Protein AF-A0A954SCW9-F1 (afdb_monomer)

Sequence (364 aa):
MMTGILAGLALAAPKLVVLGYVLLVIPGLVLTCAPTVFVYLAATAGIRRLLPNSSSVTSTVAAFCIAIALGWIVVQPFRRSAIASYDANRLPDVIPQQPISLGGHVRLEMADRCDEPQCDYLCLAALDSPDVQSVTLMTAGKNGNAGQPQAEAYALMSAQDDPAAGIFPFEPGQIVREFPPLAKRFAGRNFIEAVQSVEANWALRLTQDERLRQVEPVAPDDADWIIRIENQSSGRTSRLRRLTITDAAGTVHYRQTYRTQAVPARTFYVGFDVHFGGGTISGASFHVGRQQLSEGERSVQPEKALLSAITFPVPRCDPEDLTRLREQVEQALNDPTATAVRLDLARCFLRLFYFNTKPQDHDL

Nearest PDB structures (foldseek):
  4kvh-assembly1_A-2  TM=3.560E-01  e=5.147E-01  Halomicrobium mukohataei DSM 12286
  8i2f-assembly2_C  TM=3.875E-01  e=6.227E+00  Bacillus subtilis subsp. subtilis str. 168
  4hfo-assembly3_C  TM=1.901E-01  e=3.696E+00  Rhodnius prolixus
  8eq7-assembly2_B  TM=1.435E-01  e=7.410E+00  Thermochaetoides thermophila DSM 1495

Secondary structure (DSSP, 8-state):
-HHHHHHHHHHH-HHHHHHHHHH-HHHHHHHHHHHHHHHHHHHHHHHHTTS-S--HHHHHHHHHHHHHHHHHHHHHHHHHHHHHHHHHT----B--SS-B--EEEEEEEETT--S-----HHHHHHHTSTEEEEEEEEE--S-TTTPPPEEEEEEEEETTT--S--PPPS-GGGHHHHSHHHHHHS-GGGHHHHHHHHHHHHHHHHHHTEEEEEEPPPPGGG-SEEEEEEEEEETTTEEEEEEEEEETT--EEEEEEEEEEEEEPSS--EEEEEEEETTEEEEEEEEE-EEEEEES-TT--HHHHHHHHB--PPPP--HHHHHHHHHHHHHHHH-TT--HHHHHHHHHHHHHTTT---GGGG--

pLDDT: mean 86.32, std 11.34, range [41.69, 98.38]

Structure (mmCIF, N/CA/C/O backbone):
data_AF-A0A954SCW9-F1
#
_entry.id   AF-A0A954SCW9-F1
#
loop_
_atom_site.group_PDB
_atom_site.id
_atom_site.type_symbol
_atom_site.label_atom_id
_atom_site.label_alt_id
_atom_site.label_comp_id
_atom_site.label_asym_id
_atom_site.label_entity_id
_atom_site.label_seq_id
_atom_site.pdbx_PDB_ins_code
_atom_site.Cartn_x
_atom_site.Cartn_y
_atom_site.Cartn_z
_atom_site.occupancy
_atom_site.B_iso_or_equiv
_atom_site.auth_seq_id
_atom_site.auth_comp_id
_atom_site.auth_asym_id
_atom_site.auth_atom_id
_atom_site.pdbx_PDB_model_num
ATOM 1 N N . MET A 1 1 ? 42.002 10.459 -29.707 1.00 60.47 1 MET A N 1
ATOM 2 C CA . MET A 1 1 ? 42.759 10.103 -28.485 1.00 60.47 1 MET A CA 1
ATOM 3 C C . MET A 1 1 ? 42.187 10.800 -27.252 1.00 60.47 1 MET A C 1
ATOM 5 O O . MET A 1 1 ? 41.778 10.098 -26.339 1.00 60.47 1 MET A O 1
ATOM 9 N N . MET A 1 2 ? 42.038 12.135 -27.246 1.00 73.06 2 MET A N 1
ATOM 10 C CA . MET A 1 2 ? 41.498 12.870 -26.083 1.00 73.06 2 MET A CA 1
ATOM 11 C C . MET A 1 2 ? 40.076 12.458 -25.665 1.00 73.06 2 MET A C 1
ATOM 13 O O . MET A 1 2 ? 39.833 12.261 -24.482 1.00 73.06 2 MET A O 1
ATOM 17 N N . THR A 1 3 ? 39.156 12.244 -26.612 1.00 74.31 3 THR A N 1
ATOM 18 C CA . THR A 1 3 ? 37.774 11.814 -26.307 1.00 74.31 3 THR A CA 1
ATOM 19 C C . THR A 1 3 ? 37.698 10.441 -25.634 1.00 74.31 3 THR A C 1
ATOM 21 O O . THR A 1 3 ? 36.849 10.234 -24.775 1.00 74.31 3 THR A O 1
ATOM 24 N N . GLY A 1 4 ? 38.605 9.519 -25.975 1.00 70.81 4 GLY A N 1
ATOM 25 C CA . GLY A 1 4 ? 38.684 8.193 -25.352 1.00 70.81 4 GLY A CA 1
ATOM 26 C C . GLY A 1 4 ? 39.257 8.228 -23.938 1.00 70.81 4 GLY A C 1
ATOM 27 O O . GLY A 1 4 ? 38.733 7.553 -23.060 1.00 70.81 4 GLY A O 1
ATOM 28 N N . ILE A 1 5 ? 40.270 9.067 -23.696 1.00 80.94 5 ILE A N 1
ATOM 29 C CA . ILE A 1 5 ? 40.814 9.292 -22.346 1.00 80.94 5 ILE A CA 1
ATOM 30 C C . ILE A 1 5 ? 39.736 9.910 -21.449 1.00 80.94 5 ILE A C 1
ATOM 32 O O . ILE A 1 5 ? 39.534 9.454 -20.327 1.00 80.94 5 ILE A O 1
ATOM 36 N N . LEU A 1 6 ? 38.997 10.900 -21.963 1.00 78.75 6 LEU A N 1
ATOM 37 C CA . LEU A 1 6 ? 37.937 11.572 -21.212 1.00 78.75 6 LEU A CA 1
ATOM 38 C C . LEU A 1 6 ? 36.765 10.630 -20.893 1.00 78.75 6 LEU A C 1
ATOM 40 O O . LEU A 1 6 ? 36.277 10.621 -19.767 1.00 78.75 6 LEU A O 1
ATOM 44 N N . ALA A 1 7 ? 36.352 9.801 -21.857 1.00 78.62 7 ALA A N 1
ATOM 45 C CA . ALA A 1 7 ? 35.332 8.774 -21.653 1.00 78.62 7 ALA A CA 1
ATOM 46 C C . ALA A 1 7 ? 35.779 7.705 -20.643 1.00 78.62 7 ALA A C 1
ATOM 48 O O . ALA A 1 7 ? 35.006 7.337 -19.762 1.00 78.62 7 ALA A O 1
ATOM 49 N N . GLY A 1 8 ? 37.028 7.237 -20.743 1.00 78.56 8 GLY A N 1
ATOM 50 C CA . GLY A 1 8 ? 37.602 6.270 -19.809 1.00 78.56 8 GLY A CA 1
ATOM 51 C C . GLY A 1 8 ? 37.671 6.813 -18.382 1.00 78.56 8 GLY A C 1
ATOM 52 O O . GLY A 1 8 ? 37.244 6.132 -17.454 1.00 78.56 8 GLY A O 1
ATOM 53 N N . LEU A 1 9 ? 38.124 8.060 -18.209 1.00 82.75 9 LEU A N 1
ATOM 54 C CA . LEU A 1 9 ? 38.146 8.739 -16.910 1.00 82.75 9 LEU A CA 1
ATOM 55 C C . LEU A 1 9 ? 36.741 8.921 -16.331 1.00 82.75 9 LEU A C 1
ATOM 57 O O . LEU A 1 9 ? 36.536 8.649 -15.149 1.00 82.75 9 LEU A O 1
ATOM 61 N N . ALA A 1 10 ? 35.774 9.336 -17.153 1.00 80.00 10 ALA A N 1
ATOM 62 C CA . ALA A 1 10 ? 34.391 9.490 -16.717 1.00 80.00 10 ALA A CA 1
ATOM 63 C C . ALA A 1 10 ? 33.812 8.154 -16.220 1.00 80.00 10 ALA A C 1
ATOM 65 O O . ALA A 1 10 ? 33.262 8.098 -15.123 1.00 80.00 10 ALA A O 1
ATOM 66 N N . LEU A 1 11 ? 33.995 7.066 -16.976 1.00 79.12 11 LEU A N 1
ATOM 67 C CA . LEU A 1 11 ? 33.487 5.740 -16.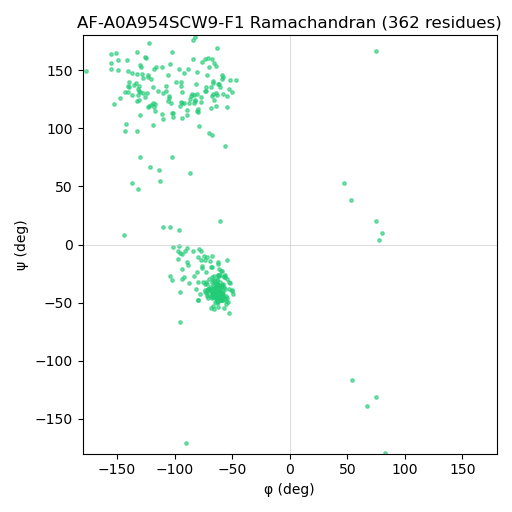610 1.00 79.12 11 LEU A CA 1
ATOM 68 C C . LEU A 1 11 ? 34.206 5.132 -15.394 1.00 79.12 11 LEU A C 1
ATOM 70 O O . LEU A 1 11 ? 33.550 4.506 -14.564 1.00 79.12 11 LEU A O 1
ATOM 74 N N . ALA A 1 12 ? 35.525 5.317 -15.273 1.00 83.94 12 ALA A N 1
ATOM 75 C CA . ALA A 1 12 ? 36.322 4.768 -14.173 1.00 83.94 12 ALA A CA 1
ATOM 76 C C . ALA A 1 12 ? 36.122 5.527 -12.851 1.00 83.94 12 ALA A C 1
ATOM 78 O O . ALA A 1 12 ? 36.176 4.926 -11.779 1.00 83.94 12 ALA A O 1
ATOM 79 N N . ALA A 1 13 ? 35.861 6.837 -12.915 1.00 85.50 13 ALA A N 1
ATOM 80 C CA . ALA A 1 13 ? 35.624 7.679 -11.747 1.00 85.50 13 ALA A CA 1
ATOM 81 C C . ALA A 1 13 ? 34.347 8.530 -11.906 1.00 85.50 13 ALA A C 1
ATOM 83 O O . ALA A 1 13 ? 34.430 9.750 -12.067 1.00 85.50 13 ALA A O 1
ATOM 84 N N . PRO A 1 14 ? 33.144 7.936 -11.764 1.00 82.50 14 PRO A N 1
ATOM 85 C CA . PRO A 1 14 ? 31.867 8.649 -11.903 1.00 82.50 14 PRO A CA 1
ATOM 86 C C . PRO A 1 14 ? 31.719 9.866 -10.974 1.00 82.50 14 PRO A C 1
ATOM 88 O O . PRO A 1 14 ? 31.054 10.841 -11.316 1.00 82.50 14 PRO A O 1
ATOM 91 N N . LYS A 1 15 ? 32.382 9.858 -9.807 1.00 84.38 15 LYS A N 1
ATOM 92 C CA . LYS A 1 15 ? 32.412 10.998 -8.871 1.00 84.38 15 LYS A CA 1
ATOM 93 C C . LYS A 1 15 ? 33.035 12.262 -9.481 1.00 84.38 15 LYS A C 1
ATOM 95 O O . LYS A 1 15 ? 32.672 13.363 -9.078 1.00 84.38 15 LYS A O 1
ATOM 100 N N . LEU A 1 16 ? 33.926 12.118 -10.465 1.00 82.75 16 LEU A N 1
ATOM 101 C CA . LEU A 1 16 ? 34.572 13.233 -11.164 1.00 82.75 16 LEU A CA 1
ATOM 102 C C . LEU A 1 16 ? 33.553 14.026 -11.993 1.00 82.75 16 LEU A C 1
ATOM 104 O O . LEU A 1 16 ? 33.616 15.249 -12.030 1.00 82.75 16 LEU A O 1
ATOM 108 N N . VAL A 1 17 ? 32.553 13.353 -12.569 1.00 81.19 17 VAL A N 1
ATOM 109 C CA . VAL A 1 17 ? 31.427 14.005 -13.259 1.00 81.19 17 VAL A CA 1
ATOM 110 C C . VAL A 1 17 ? 30.654 14.900 -12.288 1.00 81.19 17 VAL A C 1
ATOM 112 O O . VAL A 1 17 ? 30.334 16.041 -12.617 1.00 81.19 17 VAL A O 1
ATOM 115 N N . VAL A 1 18 ? 30.404 14.409 -11.067 1.00 82.12 18 VAL A N 1
ATOM 116 C CA . VAL A 1 18 ? 29.696 15.177 -10.033 1.00 82.12 18 VAL A CA 1
ATOM 117 C C . VAL A 1 18 ? 30.520 16.371 -9.568 1.00 82.12 18 VAL A C 1
ATOM 119 O O . VAL A 1 18 ? 29.995 17.477 -9.502 1.00 82.12 18 VAL A O 1
ATOM 122 N N . LEU A 1 19 ? 31.818 16.175 -9.314 1.00 83.31 19 LEU A N 1
ATOM 123 C CA . LEU A 1 19 ? 32.739 17.268 -8.999 1.00 83.31 19 LEU A CA 1
ATOM 124 C C . LEU A 1 19 ? 32.771 18.308 -10.126 1.00 83.31 19 LEU A C 1
ATOM 126 O O . LEU A 1 19 ? 32.768 19.503 -9.851 1.00 83.31 19 LEU A O 1
ATOM 130 N N . GLY A 1 20 ? 32.741 17.848 -11.380 1.00 81.00 20 GLY A N 1
ATOM 131 C CA . GLY A 1 20 ? 32.581 18.684 -12.559 1.00 81.00 20 GLY A CA 1
ATOM 132 C C . GLY A 1 20 ? 31.360 19.579 -12.417 1.00 81.00 20 GLY A C 1
ATOM 133 O O . GLY A 1 20 ? 31.522 20.787 -12.371 1.00 81.00 20 GLY A O 1
ATOM 134 N N . TYR A 1 21 ? 30.166 19.009 -12.241 1.00 84.56 21 TYR A N 1
ATOM 135 C CA . TYR A 1 21 ? 28.937 19.793 -12.070 1.00 84.56 21 TYR A CA 1
ATOM 136 C C . TYR A 1 21 ? 28.959 20.756 -10.876 1.00 84.56 21 TYR A C 1
ATOM 138 O O . TYR A 1 21 ? 28.409 21.849 -10.989 1.00 84.56 21 TYR A O 1
ATOM 146 N N . VAL A 1 22 ? 29.581 20.368 -9.758 1.00 83.00 22 VAL A N 1
ATOM 147 C CA . VAL A 1 22 ? 29.672 21.200 -8.547 1.00 83.00 22 VAL A CA 1
ATOM 148 C C . VAL A 1 22 ? 30.632 22.378 -8.735 1.00 83.00 22 VAL A C 1
ATOM 150 O O . VAL A 1 22 ? 30.324 23.480 -8.295 1.00 83.00 22 VAL A O 1
ATOM 153 N N . LEU A 1 23 ? 31.782 22.165 -9.384 1.00 83.50 23 LEU A N 1
ATOM 154 C CA . LEU A 1 23 ? 32.775 23.218 -9.607 1.00 83.50 23 LEU A CA 1
ATOM 155 C C . LEU A 1 23 ? 32.394 24.119 -10.785 1.00 83.50 23 LEU A C 1
ATOM 157 O O . LEU A 1 23 ? 32.441 25.336 -10.651 1.00 83.50 23 LEU A O 1
ATOM 161 N N . LEU A 1 24 ? 32.022 23.531 -11.928 1.00 82.44 24 LEU A N 1
ATOM 162 C CA . LEU A 1 24 ? 31.602 24.219 -13.150 1.00 82.44 24 LEU A CA 1
ATOM 163 C C . LEU A 1 24 ? 30.646 23.332 -13.973 1.00 82.44 24 LEU A C 1
ATOM 165 O O . LEU A 1 24 ? 31.022 22.283 -14.497 1.00 82.44 24 LEU A O 1
ATOM 169 N N . VAL A 1 25 ? 29.428 23.817 -14.215 1.00 83.38 25 VAL A N 1
ATOM 170 C CA . VAL A 1 25 ? 28.380 23.087 -14.959 1.00 83.38 25 VAL A CA 1
ATOM 171 C C . VAL A 1 25 ? 28.869 22.526 -16.309 1.00 83.38 25 VAL A C 1
ATOM 173 O O . VAL A 1 25 ? 28.527 21.399 -16.670 1.00 83.38 25 VAL A O 1
ATOM 176 N N . ILE A 1 26 ? 29.703 23.275 -17.043 1.00 86.62 26 ILE A N 1
ATOM 177 C CA . ILE A 1 26 ? 30.181 22.901 -18.387 1.00 86.62 26 ILE A CA 1
ATOM 178 C C . ILE A 1 26 ? 31.084 21.644 -18.361 1.00 86.62 26 ILE A C 1
ATOM 180 O O . ILE A 1 26 ? 30.749 20.679 -19.050 1.00 86.62 26 ILE A O 1
ATOM 184 N N . PRO A 1 27 ? 32.184 21.578 -17.579 1.00 84.38 27 PRO A N 1
ATOM 185 C CA . PRO A 1 27 ? 32.962 20.353 -17.377 1.00 84.38 27 PRO A CA 1
ATOM 186 C C . PRO A 1 27 ? 32.140 19.118 -16.997 1.00 84.38 27 PRO A C 1
ATOM 188 O O . PRO A 1 27 ? 32.371 18.047 -17.560 1.00 84.38 27 PRO A O 1
ATOM 191 N N . GLY A 1 28 ? 31.159 19.255 -16.096 1.00 82.62 28 GLY A N 1
ATOM 192 C CA . GLY A 1 28 ? 30.262 18.150 -15.733 1.00 82.62 28 GLY A CA 1
ATOM 193 C C . GLY A 1 28 ? 29.459 17.627 -16.929 1.00 82.62 28 GLY A C 1
ATOM 194 O O . GLY A 1 28 ? 29.374 16.417 -17.157 1.00 82.62 28 GLY A O 1
ATOM 195 N N . LEU A 1 29 ? 28.941 18.538 -17.757 1.00 85.62 29 LEU A N 1
ATOM 196 C CA . LEU A 1 29 ? 28.182 18.201 -18.962 1.00 85.62 29 LEU A CA 1
ATOM 197 C C . LEU A 1 29 ? 29.058 17.497 -20.009 1.00 85.62 2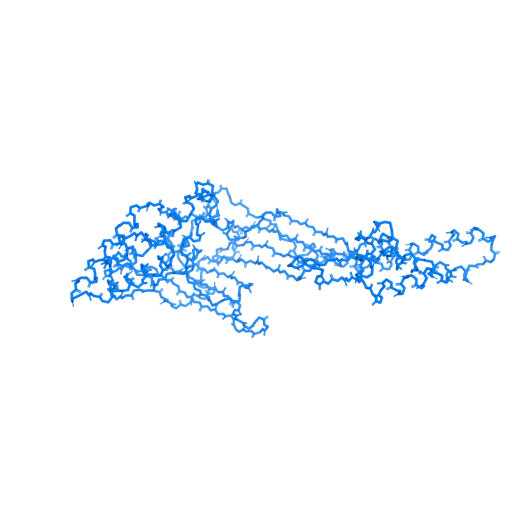9 LEU A C 1
ATOM 199 O O . LEU A 1 29 ? 28.668 16.457 -20.543 1.00 85.62 29 LEU A O 1
ATOM 203 N N . VAL A 1 30 ? 30.276 17.994 -20.243 1.00 85.94 30 VAL A N 1
ATOM 204 C CA . VAL A 1 30 ? 31.233 17.364 -21.170 1.00 85.94 30 VAL A CA 1
ATOM 205 C C . VAL A 1 30 ? 31.582 15.943 -20.721 1.00 85.94 30 VAL A C 1
ATOM 207 O O . VAL A 1 30 ? 31.553 15.022 -21.538 1.00 85.94 30 VAL A O 1
ATOM 210 N N . LEU A 1 31 ? 31.861 15.741 -19.430 1.00 85.50 31 LEU A N 1
ATOM 211 C CA . LEU A 1 31 ? 32.177 14.421 -18.875 1.00 85.50 31 LEU A CA 1
ATOM 212 C C . LEU A 1 31 ? 30.993 13.450 -18.955 1.00 85.50 31 LEU A C 1
ATOM 214 O O . LEU A 1 31 ? 31.194 12.264 -19.203 1.00 85.50 31 LEU A O 1
ATOM 218 N N . THR A 1 32 ? 29.766 13.950 -18.811 1.00 85.81 32 THR A N 1
ATOM 219 C CA . THR A 1 32 ? 28.545 13.143 -18.951 1.00 85.81 32 THR A CA 1
ATOM 220 C C . THR A 1 32 ? 28.338 12.675 -20.391 1.00 85.81 32 THR A C 1
ATOM 222 O O . THR A 1 32 ? 27.997 11.518 -20.634 1.00 85.81 32 THR A O 1
ATOM 225 N N . CYS A 1 33 ? 28.583 13.548 -21.372 1.00 87.12 33 CYS A N 1
ATOM 226 C CA . CYS A 1 33 ? 28.406 13.220 -22.786 1.00 87.12 33 CYS A CA 1
ATOM 227 C C . CYS A 1 33 ? 29.577 12.422 -23.386 1.00 87.12 33 CYS A C 1
ATOM 229 O O . CYS A 1 33 ? 29.382 11.723 -24.385 1.00 87.12 33 CYS A O 1
ATOM 231 N N . ALA A 1 34 ? 30.780 12.507 -22.808 1.00 87.06 34 ALA A N 1
ATOM 232 C CA . ALA A 1 34 ? 32.000 11.938 -23.382 1.00 87.06 34 ALA A CA 1
ATOM 233 C C . ALA A 1 34 ? 31.923 10.432 -23.702 1.00 87.06 34 ALA A C 1
ATOM 235 O O . ALA A 1 34 ? 32.321 10.071 -24.814 1.00 87.06 34 ALA A O 1
ATOM 236 N N . PRO A 1 35 ? 31.374 9.550 -22.838 1.00 86.75 35 PRO A N 1
ATOM 237 C CA . PRO A 1 35 ? 31.219 8.132 -23.169 1.00 86.75 35 PRO A CA 1
ATOM 238 C C . PRO A 1 35 ? 30.347 7.902 -24.406 1.00 86.75 35 PRO A C 1
ATOM 240 O O . PRO A 1 35 ? 30.725 7.150 -25.303 1.00 86.75 35 PRO A O 1
ATOM 243 N N . THR A 1 36 ? 29.216 8.605 -24.503 1.00 87.69 36 THR A N 1
ATOM 244 C CA . THR A 1 36 ? 28.311 8.514 -25.657 1.00 87.69 36 THR A CA 1
ATOM 245 C C . THR A 1 36 ? 29.008 8.972 -26.937 1.00 87.69 36 THR A C 1
ATOM 247 O O . THR A 1 36 ? 29.002 8.257 -27.939 1.00 87.69 36 THR A O 1
ATOM 250 N N . VAL A 1 37 ? 29.658 10.140 -26.899 1.00 88.12 37 VAL A N 1
ATOM 251 C CA . VAL A 1 37 ? 30.381 10.701 -28.051 1.00 88.12 37 VAL A CA 1
ATOM 252 C C . VAL A 1 37 ? 31.509 9.771 -28.494 1.00 88.12 37 VAL A C 1
ATOM 254 O O . VAL A 1 37 ? 31.673 9.530 -29.688 1.00 88.12 37 VAL A O 1
ATOM 257 N N . PHE A 1 38 ? 32.264 9.205 -27.550 1.00 89.25 38 PHE A N 1
ATOM 258 C CA . PHE A 1 38 ? 33.334 8.263 -27.858 1.00 89.25 38 PHE A CA 1
ATOM 259 C C . PHE A 1 38 ? 32.818 7.021 -28.591 1.00 89.25 38 PHE A C 1
ATOM 261 O O . PHE A 1 38 ? 33.404 6.653 -29.608 1.00 89.25 38 PHE A O 1
ATOM 268 N N . VAL A 1 39 ? 31.710 6.422 -28.139 1.00 87.94 39 VAL A N 1
ATOM 269 C CA . VAL A 1 39 ? 31.113 5.248 -28.799 1.00 87.94 39 VAL A CA 1
ATOM 270 C C . VAL A 1 39 ? 30.723 5.566 -30.244 1.00 87.94 39 VAL A C 1
ATOM 272 O O . VAL A 1 39 ? 31.106 4.829 -31.154 1.00 87.94 39 VAL A O 1
ATOM 275 N N . TYR A 1 40 ? 30.036 6.688 -30.486 1.00 89.38 40 TYR A N 1
ATOM 276 C CA . TYR A 1 40 ? 29.651 7.080 -31.847 1.00 89.38 40 TYR A CA 1
ATOM 277 C C . TYR A 1 40 ? 30.860 7.389 -32.737 1.00 89.38 40 TYR A C 1
ATOM 279 O O . TYR A 1 40 ? 30.879 6.982 -33.900 1.00 89.38 40 TYR A O 1
ATOM 287 N N . LEU A 1 41 ? 31.895 8.056 -32.214 1.00 89.81 41 LEU A N 1
ATOM 288 C CA . LEU A 1 41 ? 33.116 8.347 -32.974 1.00 89.81 41 LEU A CA 1
ATOM 289 C C . LEU A 1 41 ? 33.927 7.082 -33.281 1.00 89.81 41 LEU A C 1
ATOM 291 O O . LEU A 1 41 ? 34.431 6.941 -34.395 1.00 89.81 41 LEU A O 1
ATOM 295 N N . ALA A 1 42 ? 34.032 6.153 -32.329 1.00 88.75 42 ALA A N 1
ATOM 296 C CA . ALA A 1 42 ? 34.706 4.874 -32.526 1.00 88.75 42 ALA A CA 1
ATOM 297 C C . ALA A 1 42 ? 33.988 4.028 -33.588 1.00 88.75 42 ALA A C 1
ATOM 299 O O . ALA A 1 42 ? 34.632 3.528 -34.512 1.00 88.75 42 ALA A O 1
ATOM 300 N N . ALA A 1 43 ? 32.655 3.943 -33.514 1.00 88.88 43 ALA A N 1
ATOM 301 C CA . ALA A 1 43 ? 31.838 3.275 -34.524 1.00 88.88 43 ALA A CA 1
ATOM 302 C C . ALA A 1 43 ? 32.006 3.926 -35.907 1.00 88.88 43 ALA A C 1
ATOM 304 O O . ALA A 1 43 ? 32.268 3.234 -36.888 1.00 88.88 43 ALA A O 1
ATOM 305 N N . THR A 1 44 ? 31.948 5.260 -35.975 1.00 88.69 44 THR A N 1
ATOM 306 C CA . THR A 1 44 ? 32.141 6.027 -37.217 1.00 88.69 44 THR A CA 1
ATOM 307 C C . THR A 1 44 ? 33.507 5.753 -37.844 1.00 88.69 44 THR A C 1
ATOM 309 O O . THR A 1 44 ? 33.600 5.502 -39.044 1.00 88.69 44 THR A O 1
ATOM 312 N N . ALA A 1 45 ? 34.579 5.750 -37.046 1.00 87.69 45 ALA A N 1
ATOM 313 C CA . ALA A 1 45 ? 35.924 5.442 -37.524 1.00 87.69 45 ALA A CA 1
ATOM 314 C C . ALA A 1 45 ? 36.042 3.998 -38.043 1.00 87.69 45 ALA A C 1
ATOM 316 O O . ALA A 1 45 ? 36.700 3.768 -39.058 1.00 87.69 45 ALA A O 1
ATOM 317 N N . GLY A 1 46 ? 35.386 3.040 -37.378 1.00 87.62 46 GLY A N 1
ATOM 318 C CA . GLY A 1 46 ? 35.310 1.648 -37.823 1.00 87.62 46 GLY A CA 1
ATOM 319 C C . GLY A 1 46 ? 34.586 1.497 -39.163 1.00 87.62 46 GLY A C 1
ATOM 320 O O . GLY A 1 46 ? 35.137 0.913 -40.091 1.00 87.62 46 GLY A O 1
ATOM 321 N N . ILE A 1 47 ? 33.397 2.093 -39.299 1.00 88.38 47 ILE A N 1
ATOM 322 C CA . ILE A 1 47 ? 32.589 2.052 -40.530 1.00 88.38 47 ILE A CA 1
ATOM 323 C C . ILE A 1 47 ? 33.322 2.723 -41.690 1.00 88.38 47 ILE A C 1
ATOM 325 O O . ILE A 1 47 ? 33.333 2.201 -42.801 1.00 88.38 47 ILE A O 1
ATOM 329 N N . ARG A 1 48 ? 33.988 3.857 -41.440 1.00 85.75 48 ARG A N 1
ATOM 330 C CA . ARG A 1 48 ? 34.740 4.581 -42.471 1.00 85.75 48 ARG A CA 1
ATOM 331 C C . ARG A 1 48 ? 35.824 3.719 -43.123 1.00 85.75 48 ARG A C 1
ATOM 333 O O . ARG A 1 48 ? 36.059 3.874 -44.313 1.00 85.75 48 ARG A O 1
ATOM 340 N N . ARG A 1 49 ? 36.456 2.804 -42.378 1.00 85.19 49 ARG A N 1
ATOM 341 C CA . ARG A 1 49 ? 37.458 1.871 -42.931 1.00 85.19 49 ARG A CA 1
ATOM 342 C C . ARG A 1 49 ? 36.864 0.842 -43.897 1.00 85.19 49 ARG A C 1
ATOM 344 O O . ARG A 1 49 ? 37.612 0.259 -44.669 1.00 85.19 49 ARG A O 1
ATOM 351 N N . LEU A 1 50 ? 35.553 0.617 -43.83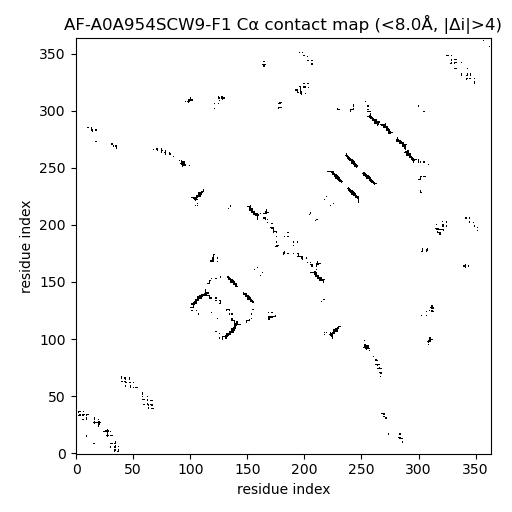6 1.00 85.25 50 LEU A N 1
ATOM 352 C CA . LEU A 1 50 ? 34.829 -0.339 -44.675 1.00 85.25 50 LEU A CA 1
ATOM 353 C C . LEU A 1 50 ? 34.170 0.325 -45.895 1.00 85.25 50 LEU A C 1
ATOM 355 O O . LEU A 1 50 ? 33.710 -0.379 -46.791 1.00 85.25 50 LEU A O 1
ATOM 359 N N . LEU A 1 51 ? 34.099 1.662 -45.941 1.00 83.12 51 LEU A N 1
ATOM 360 C CA . LEU A 1 51 ? 33.501 2.388 -47.060 1.00 83.12 51 LEU A CA 1
ATOM 361 C C . LEU A 1 51 ? 34.496 2.514 -48.229 1.00 83.12 51 LEU A C 1
ATOM 363 O O . LEU A 1 51 ? 35.664 2.831 -47.999 1.00 83.12 51 LEU A O 1
ATOM 367 N N . PRO A 1 52 ? 34.049 2.336 -49.488 1.00 76.31 52 PRO A N 1
ATOM 368 C CA . PRO A 1 52 ? 34.886 2.572 -50.660 1.00 76.31 52 PRO A CA 1
ATOM 369 C C . PRO A 1 52 ? 35.381 4.025 -50.690 1.00 76.31 52 PRO A C 1
ATOM 371 O O . PRO A 1 52 ? 34.626 4.938 -50.340 1.00 76.31 52 PRO A O 1
ATOM 374 N N . ASN A 1 53 ? 36.631 4.233 -51.123 1.00 68.44 53 ASN A N 1
ATOM 375 C CA . ASN A 1 53 ? 37.321 5.530 -51.173 1.00 68.44 53 ASN A CA 1
ATOM 376 C C . ASN A 1 53 ? 36.551 6.584 -51.996 1.00 68.44 53 ASN A C 1
ATOM 378 O O . ASN A 1 53 ? 36.816 6.810 -53.173 1.00 68.44 53 ASN A O 1
ATOM 382 N N . SER A 1 54 ? 35.612 7.258 -51.343 1.00 62.66 54 SER A N 1
ATOM 383 C CA . SER A 1 54 ? 34.988 8.512 -51.760 1.00 62.66 54 SER A CA 1
ATOM 384 C C . SER A 1 54 ? 35.612 9.660 -50.961 1.00 62.66 54 SER A C 1
ATOM 386 O O . SER A 1 54 ? 36.333 9.428 -49.985 1.00 62.66 54 SER A O 1
ATOM 388 N N . SER A 1 55 ? 35.398 10.909 -51.388 1.00 72.31 55 SER A N 1
ATOM 389 C CA . SER A 1 55 ? 36.045 12.084 -50.787 1.00 72.31 55 SER A CA 1
ATOM 390 C C . SER A 1 55 ? 35.990 12.072 -49.246 1.00 72.31 55 SER A C 1
ATOM 392 O O . SER A 1 55 ? 35.004 11.662 -48.629 1.00 72.31 55 SER A O 1
ATOM 394 N N . SER A 1 56 ? 37.078 12.510 -48.601 1.00 73.00 56 SER A N 1
ATOM 395 C CA . SER A 1 56 ? 37.298 12.369 -47.145 1.00 73.00 56 SER A CA 1
ATOM 396 C C . SER A 1 56 ? 36.138 12.903 -46.283 1.00 73.00 56 SER A C 1
ATOM 398 O O . SER A 1 56 ? 35.840 12.354 -45.220 1.00 73.00 56 SER A O 1
ATOM 400 N N . VAL A 1 57 ? 35.449 13.947 -46.755 1.00 80.06 57 VAL A N 1
ATOM 401 C CA . VAL A 1 57 ? 34.320 14.572 -46.050 1.00 80.06 57 VAL A CA 1
ATOM 402 C C . VAL A 1 57 ? 33.029 13.768 -46.225 1.00 80.06 57 VAL A C 1
ATOM 404 O O . VAL A 1 57 ? 32.367 13.465 -45.234 1.00 80.06 57 VAL A O 1
ATOM 407 N N . THR A 1 58 ? 32.689 13.366 -47.454 1.00 81.25 58 THR A N 1
ATOM 408 C CA . THR A 1 58 ? 31.437 12.640 -47.742 1.00 81.25 58 THR A CA 1
ATOM 409 C C . THR A 1 58 ? 31.409 11.269 -47.070 1.00 81.25 58 THR A C 1
ATOM 411 O O . THR A 1 58 ? 30.414 10.916 -46.439 1.00 81.25 58 THR A O 1
ATOM 414 N N . SER A 1 59 ? 32.533 10.545 -47.092 1.00 80.94 59 SER A N 1
ATOM 415 C CA . SER A 1 59 ? 32.687 9.255 -46.403 1.00 80.94 59 SER A CA 1
ATOM 416 C C . SER A 1 59 ? 32.548 9.363 -44.881 1.00 80.94 59 SER A C 1
ATOM 418 O O . SER A 1 59 ? 31.984 8.472 -44.250 1.00 80.94 59 SER A O 1
ATOM 420 N N . THR A 1 60 ? 33.013 10.460 -44.276 1.00 84.75 60 THR A N 1
ATOM 421 C CA . THR A 1 60 ? 32.900 10.677 -42.824 1.00 84.75 60 THR A CA 1
ATOM 422 C C . THR A 1 60 ? 31.462 10.974 -42.412 1.00 84.75 60 THR A C 1
ATOM 424 O O . THR A 1 60 ? 30.976 10.393 -41.443 1.00 84.75 60 THR A O 1
ATOM 427 N N . VAL A 1 61 ? 30.765 11.834 -43.164 1.00 86.25 61 VAL A N 1
ATOM 428 C CA . VAL A 1 61 ? 29.343 12.127 -42.924 1.00 86.25 61 VAL A CA 1
ATOM 429 C C . VAL A 1 61 ? 28.509 10.857 -43.092 1.00 86.25 61 VAL A C 1
ATOM 431 O O . VAL A 1 61 ? 27.727 10.522 -42.205 1.00 86.25 61 VAL A O 1
ATOM 434 N N . ALA A 1 62 ? 28.738 10.098 -44.168 1.00 87.00 62 ALA A N 1
ATOM 435 C CA . ALA A 1 62 ? 28.058 8.828 -44.402 1.00 87.00 62 ALA A CA 1
ATOM 436 C C . ALA A 1 62 ? 28.311 7.821 -43.267 1.00 87.00 62 ALA A C 1
ATOM 438 O O . ALA A 1 62 ? 27.362 7.257 -42.726 1.00 87.00 62 ALA A O 1
ATOM 439 N N . ALA A 1 63 ? 29.567 7.638 -42.843 1.00 87.12 63 ALA A N 1
ATOM 440 C CA . ALA A 1 63 ? 29.913 6.743 -41.739 1.00 87.12 63 ALA A CA 1
ATOM 441 C C . ALA A 1 63 ? 29.253 7.154 -40.412 1.00 87.12 63 ALA A C 1
ATOM 443 O O . ALA A 1 63 ? 28.816 6.288 -39.654 1.00 87.12 63 ALA A O 1
ATOM 444 N N . PHE A 1 64 ? 29.140 8.457 -40.140 1.00 87.75 64 PHE A N 1
ATOM 445 C CA . PHE A 1 64 ? 28.470 8.965 -38.944 1.00 87.75 64 PHE A CA 1
ATOM 446 C C . PHE A 1 64 ? 26.959 8.707 -38.982 1.00 87.75 64 PHE A C 1
ATOM 448 O O . PHE A 1 64 ? 26.391 8.216 -38.006 1.00 87.75 64 PHE A O 1
ATOM 455 N N . CYS A 1 65 ? 26.310 8.949 -40.125 1.00 89.44 65 CYS A N 1
ATOM 456 C CA . CYS A 1 65 ? 24.901 8.604 -40.323 1.00 89.44 65 CYS A CA 1
ATOM 457 C C . CYS A 1 65 ? 24.654 7.099 -40.137 1.00 89.44 65 CYS A C 1
ATOM 459 O O . CYS A 1 65 ? 23.694 6.719 -39.467 1.00 89.44 65 CYS A O 1
ATOM 461 N N . ILE A 1 66 ? 25.541 6.246 -40.663 1.00 90.38 66 ILE A N 1
ATOM 462 C CA . ILE A 1 66 ? 25.469 4.790 -40.470 1.00 90.38 66 ILE A CA 1
ATOM 463 C C . ILE A 1 66 ? 25.651 4.434 -38.989 1.00 90.38 66 ILE A C 1
ATOM 465 O O . ILE A 1 66 ? 24.904 3.606 -38.477 1.00 90.38 66 ILE A O 1
ATOM 469 N N . ALA A 1 67 ? 26.580 5.070 -38.269 1.00 89.69 67 ALA A N 1
ATOM 470 C CA . ALA A 1 67 ? 26.773 4.830 -36.838 1.00 89.69 67 ALA A CA 1
ATOM 471 C C . ALA A 1 67 ? 25.516 5.173 -36.018 1.00 89.69 67 ALA A C 1
ATOM 473 O O . ALA A 1 67 ? 25.121 4.399 -35.145 1.00 89.69 67 ALA A O 1
ATOM 474 N N . ILE A 1 68 ? 24.851 6.294 -36.325 1.00 89.25 68 ILE A N 1
ATOM 475 C CA . ILE A 1 68 ? 23.566 6.663 -35.709 1.00 89.25 68 ILE A CA 1
ATOM 476 C C . ILE A 1 68 ? 22.487 5.630 -36.048 1.00 89.25 68 ILE A C 1
ATOM 478 O O . ILE A 1 68 ? 21.783 5.166 -35.149 1.00 89.25 68 ILE A O 1
ATOM 482 N N . ALA A 1 69 ? 22.372 5.241 -37.321 1.00 91.19 69 ALA A N 1
ATOM 483 C CA . ALA A 1 69 ? 21.396 4.249 -37.762 1.00 91.19 69 ALA A CA 1
ATOM 484 C C . ALA A 1 69 ? 21.610 2.893 -37.073 1.00 91.19 69 ALA A C 1
ATOM 486 O O . ALA A 1 69 ? 20.650 2.293 -36.598 1.00 91.19 69 ALA A O 1
ATOM 487 N N . LEU A 1 70 ? 22.858 2.438 -36.930 1.00 89.56 70 LEU A N 1
ATOM 488 C CA . LEU A 1 70 ? 23.195 1.221 -36.190 1.00 89.56 70 LEU A CA 1
ATOM 489 C C . LEU A 1 70 ? 22.847 1.347 -34.705 1.00 89.56 70 LEU A C 1
ATOM 491 O O . LEU A 1 70 ? 22.222 0.445 -34.153 1.00 89.56 70 LEU A O 1
ATOM 495 N N . GLY A 1 71 ? 23.180 2.475 -34.071 1.00 86.75 71 GLY A N 1
ATOM 496 C CA . GLY A 1 71 ? 22.811 2.747 -32.680 1.00 86.75 71 GLY A CA 1
ATOM 497 C C . GLY A 1 71 ? 21.297 2.721 -32.451 1.00 86.75 71 GLY A C 1
ATOM 498 O O . GLY A 1 71 ? 20.837 2.249 -31.414 1.00 86.75 71 GLY A O 1
ATOM 499 N N . TRP A 1 72 ? 20.509 3.172 -33.429 1.00 91.50 72 TRP A N 1
ATOM 500 C CA . TRP A 1 72 ? 19.055 3.022 -33.423 1.00 91.50 72 TRP A CA 1
ATOM 501 C C . TRP A 1 72 ? 18.643 1.554 -33.599 1.00 91.50 72 TRP A C 1
ATOM 503 O O . TRP A 1 72 ? 17.910 1.025 -32.765 1.00 91.50 72 TRP A O 1
ATOM 513 N N . ILE A 1 73 ? 19.115 0.885 -34.659 1.00 92.69 73 ILE A N 1
ATOM 514 C CA . ILE A 1 73 ? 18.734 -0.489 -35.037 1.00 92.69 73 ILE A CA 1
ATOM 515 C C . ILE A 1 73 ? 19.007 -1.481 -33.904 1.00 92.69 73 ILE A C 1
ATOM 517 O O . ILE A 1 73 ? 18.134 -2.285 -33.584 1.00 92.69 73 ILE A O 1
ATOM 521 N N . VAL A 1 74 ? 20.175 -1.393 -33.262 1.00 90.25 74 VAL A N 1
ATOM 522 C CA . VAL A 1 74 ? 20.579 -2.297 -32.173 1.00 90.25 74 VAL A CA 1
ATOM 523 C C . VAL A 1 74 ? 19.640 -2.191 -30.969 1.00 90.25 74 VAL A C 1
ATOM 525 O O . VAL A 1 74 ? 19.362 -3.195 -30.318 1.00 90.25 74 VAL A O 1
ATOM 528 N N . VAL A 1 75 ? 19.111 -1.000 -30.673 1.00 90.75 75 VAL A N 1
ATOM 529 C CA . VAL A 1 75 ? 18.256 -0.781 -29.496 1.00 90.75 75 VAL A CA 1
ATOM 530 C C . VAL A 1 75 ? 16.791 -1.160 -29.754 1.00 90.75 75 VAL A C 1
ATOM 532 O O . VAL A 1 75 ? 16.086 -1.561 -28.825 1.00 90.75 75 VAL A O 1
ATOM 535 N N . GLN A 1 76 ? 16.318 -1.097 -31.005 1.00 91.50 76 GLN A N 1
ATOM 536 C CA . GLN A 1 76 ? 14.918 -1.381 -31.349 1.00 91.50 76 GLN A CA 1
ATOM 537 C C . GLN A 1 76 ? 14.371 -2.743 -30.881 1.00 91.50 76 GLN A C 1
ATOM 539 O O . GLN A 1 76 ? 13.260 -2.731 -30.344 1.00 91.50 76 GLN A O 1
ATOM 544 N N . PRO A 1 77 ? 15.050 -3.899 -31.042 1.00 92.56 77 PRO A N 1
ATOM 545 C CA . PRO A 1 77 ? 14.480 -5.183 -30.624 1.00 92.56 77 PRO A CA 1
ATOM 546 C C . PRO A 1 77 ? 14.253 -5.239 -29.108 1.00 92.56 77 PRO A C 1
ATOM 548 O O . PRO A 1 77 ? 13.156 -5.576 -28.663 1.00 92.56 77 PRO A O 1
ATOM 551 N N . PHE A 1 78 ? 15.238 -4.803 -28.316 1.00 91.06 78 PHE A N 1
ATOM 552 C CA . PHE A 1 78 ? 15.119 -4.735 -26.857 1.00 91.06 78 PHE A CA 1
ATOM 553 C C . PHE A 1 78 ? 14.021 -3.764 -26.426 1.00 91.06 78 PHE A C 1
ATOM 555 O O . PHE A 1 78 ? 13.227 -4.070 -25.538 1.00 91.06 78 PHE A O 1
ATOM 562 N N . ARG A 1 79 ? 13.938 -2.602 -27.085 1.00 92.69 79 ARG A N 1
ATOM 563 C CA . ARG A 1 79 ? 12.898 -1.610 -26.812 1.00 92.69 79 ARG A CA 1
ATOM 564 C C . ARG A 1 79 ? 11.503 -2.151 -27.112 1.00 92.69 79 ARG A C 1
ATOM 566 O O . ARG A 1 79 ? 10.612 -1.991 -26.286 1.00 92.69 79 ARG A O 1
ATOM 573 N N . ARG A 1 80 ? 11.305 -2.788 -28.269 1.00 93.69 80 ARG A N 1
ATOM 574 C CA . ARG A 1 80 ? 10.015 -3.380 -28.658 1.00 93.69 80 ARG A CA 1
ATOM 575 C C . ARG A 1 80 ? 9.596 -4.481 -27.699 1.00 93.69 80 ARG A C 1
ATOM 577 O O . ARG A 1 80 ? 8.455 -4.470 -27.264 1.00 93.69 80 ARG A O 1
ATOM 584 N N . SER A 1 81 ? 10.518 -5.367 -27.323 1.00 92.94 81 SER A N 1
ATOM 585 C CA . SER A 1 81 ? 10.244 -6.406 -26.329 1.00 92.94 81 SER A CA 1
ATOM 586 C C . SER A 1 81 ? 9.836 -5.803 -24.985 1.00 92.94 81 SER A C 1
ATOM 588 O O . SER A 1 81 ? 8.845 -6.230 -24.408 1.00 92.94 81 SER A O 1
ATOM 590 N N . ALA A 1 82 ? 10.554 -4.785 -24.501 1.00 90.88 82 ALA A N 1
ATOM 591 C CA . ALA A 1 82 ? 10.244 -4.145 -23.225 1.00 90.88 82 ALA A CA 1
ATOM 592 C C . ALA A 1 82 ? 8.885 -3.423 -23.238 1.00 90.88 82 ALA A C 1
ATOM 594 O O . ALA A 1 82 ? 8.170 -3.463 -22.241 1.00 90.88 82 ALA A O 1
ATOM 595 N N . ILE A 1 83 ? 8.520 -2.796 -24.362 1.00 93.25 83 ILE A N 1
ATOM 596 C CA . ILE A 1 83 ? 7.197 -2.183 -24.561 1.00 93.25 83 ILE A CA 1
ATOM 597 C C . ILE A 1 83 ? 6.112 -3.254 -24.641 1.00 93.25 83 ILE A C 1
ATOM 599 O O . ILE A 1 83 ? 5.100 -3.127 -23.972 1.00 93.25 83 ILE A O 1
ATOM 603 N N . ALA A 1 84 ? 6.336 -4.344 -25.373 1.00 93.56 84 ALA A N 1
ATOM 604 C CA . ALA A 1 84 ? 5.374 -5.438 -25.444 1.00 93.56 84 ALA A CA 1
ATOM 605 C C . ALA A 1 84 ? 5.115 -6.054 -24.060 1.00 93.56 84 ALA A C 1
ATOM 607 O O . ALA A 1 84 ? 3.967 -6.274 -23.699 1.00 93.56 84 ALA A O 1
ATOM 608 N N . SER A 1 85 ? 6.151 -6.259 -23.239 1.00 89.31 85 SER A N 1
ATOM 609 C CA . SER A 1 85 ? 5.986 -6.684 -21.838 1.00 89.31 85 SER A CA 1
ATOM 610 C C . SER A 1 85 ? 5.326 -5.613 -20.960 1.00 89.31 85 SER A C 1
ATOM 612 O O . SER A 1 85 ? 4.689 -5.926 -19.952 1.00 89.31 85 SER A O 1
ATOM 614 N N . TYR A 1 86 ? 5.486 -4.334 -21.308 1.00 90.19 86 TYR A N 1
ATOM 615 C CA . TYR A 1 86 ? 4.759 -3.253 -20.658 1.00 90.19 86 TYR A CA 1
ATOM 616 C C . TYR A 1 86 ? 3.261 -3.351 -20.963 1.00 90.19 86 TYR A C 1
ATOM 618 O O . TYR A 1 86 ? 2.462 -3.474 -20.037 1.00 90.19 86 TYR A O 1
ATOM 626 N N . ASP A 1 87 ? 2.902 -3.428 -22.237 1.00 92.00 87 ASP A N 1
ATOM 627 C CA . ASP A 1 87 ? 1.517 -3.464 -22.696 1.00 92.00 87 ASP A CA 1
ATOM 628 C C . ASP A 1 87 ? 0.804 -4.779 -22.339 1.00 92.00 87 ASP A C 1
ATOM 630 O O . ASP A 1 87 ? -0.362 -4.755 -21.963 1.00 92.00 87 ASP A O 1
ATOM 634 N N . ALA A 1 88 ? 1.494 -5.924 -22.374 1.00 89.50 88 ALA A N 1
ATOM 635 C CA . ALA A 1 88 ? 0.906 -7.231 -22.051 1.00 89.50 88 ALA A CA 1
ATOM 636 C C . ALA A 1 88 ? 0.426 -7.337 -20.593 1.00 89.50 88 ALA A C 1
ATOM 638 O O . ALA A 1 88 ? -0.535 -8.041 -20.306 1.00 89.50 88 ALA A O 1
ATOM 639 N N . ASN A 1 89 ? 1.073 -6.611 -19.678 1.00 84.56 89 ASN A N 1
ATOM 640 C CA . ASN A 1 89 ? 0.721 -6.585 -18.254 1.00 84.56 89 ASN A CA 1
ATOM 641 C C . ASN A 1 89 ? -0.190 -5.398 -17.897 1.00 84.56 89 ASN A C 1
ATOM 643 O O . ASN A 1 89 ? -0.333 -5.043 -16.721 1.00 84.56 89 ASN A O 1
ATOM 647 N N . ARG A 1 90 ? -0.746 -4.725 -18.907 1.00 88.88 90 ARG A N 1
ATOM 648 C CA . ARG A 1 90 ? -1.666 -3.611 -18.724 1.00 88.88 90 ARG A CA 1
ATOM 649 C C . ARG A 1 90 ? -3.034 -4.151 -18.333 1.00 88.88 90 ARG A C 1
ATOM 651 O O . ARG A 1 90 ? -3.642 -4.928 -19.061 1.00 88.88 90 ARG A O 1
ATOM 658 N N . LEU A 1 91 ? -3.518 -3.704 -17.183 1.00 89.88 91 LEU A N 1
ATOM 659 C CA . LEU A 1 91 ? -4.855 -4.008 -16.697 1.00 89.88 91 LEU A CA 1
ATOM 660 C C . LEU A 1 91 ? -5.649 -2.702 -16.658 1.00 89.88 91 LEU A C 1
ATOM 662 O O . LEU A 1 91 ? -5.118 -1.720 -16.139 1.00 89.88 91 LEU A O 1
ATOM 666 N N . PRO A 1 92 ? -6.881 -2.665 -17.194 1.00 91.19 92 PRO A N 1
ATOM 667 C CA . PRO A 1 92 ? -7.708 -1.473 -17.107 1.00 91.19 92 PRO A CA 1
ATOM 668 C C . PRO A 1 92 ? -8.098 -1.219 -15.651 1.00 91.19 92 PRO A C 1
ATOM 670 O O . PRO A 1 92 ? -8.394 -2.163 -14.906 1.00 91.19 92 PRO A O 1
ATOM 673 N N . ASP A 1 93 ? -8.093 0.056 -15.275 1.00 93.62 93 ASP A N 1
ATOM 674 C CA . ASP A 1 93 ? -8.601 0.517 -13.990 1.00 93.62 93 ASP A CA 1
ATOM 675 C C . ASP A 1 93 ? -10.135 0.433 -13.967 1.00 93.62 93 ASP A C 1
ATOM 677 O O . ASP A 1 93 ? -10.807 0.621 -14.985 1.00 93.62 93 ASP A O 1
ATOM 681 N N . VAL A 1 94 ? -10.679 0.131 -12.792 1.00 95.00 94 VAL A N 1
ATOM 682 C CA . VAL A 1 94 ? -12.112 -0.020 -12.527 1.00 95.00 94 VAL A CA 1
ATOM 683 C C . VAL A 1 94 ? -12.413 0.821 -11.298 1.00 95.00 94 VAL A C 1
ATOM 685 O O . VAL A 1 94 ? -11.938 0.512 -10.211 1.00 95.00 94 VAL A O 1
ATOM 688 N N . ILE A 1 95 ? -13.156 1.912 -11.459 1.00 92.44 95 ILE A N 1
ATOM 689 C CA . ILE A 1 95 ? -13.504 2.799 -10.346 1.00 92.44 95 ILE A CA 1
ATOM 690 C C . ILE A 1 95 ? -15.027 2.760 -10.195 1.00 92.44 95 ILE A C 1
ATOM 692 O O . ILE A 1 95 ? -15.728 3.174 -11.124 1.00 92.44 95 ILE A O 1
ATOM 696 N N . PRO A 1 96 ? -15.554 2.246 -9.073 1.00 88.75 96 PRO A N 1
ATOM 697 C CA . PRO A 1 96 ? -16.983 2.211 -8.831 1.00 88.75 96 PRO A CA 1
ATOM 698 C C . PRO A 1 96 ? -17.506 3.631 -8.592 1.00 88.75 96 PRO A C 1
ATOM 700 O O . PRO A 1 96 ? -16.787 4.520 -8.137 1.00 88.75 96 PRO A O 1
ATOM 703 N N . GLN A 1 97 ? -18.782 3.854 -8.905 1.00 88.94 97 GLN A N 1
ATOM 704 C CA . GLN A 1 97 ? -19.428 5.154 -8.684 1.00 88.94 97 GLN A CA 1
ATOM 705 C C . GLN A 1 97 ? -19.705 5.431 -7.201 1.00 88.94 97 GLN A C 1
ATOM 707 O O . GLN A 1 97 ? -19.843 6.587 -6.807 1.00 88.94 97 GLN A O 1
ATOM 712 N N . GLN A 1 98 ? -19.812 4.376 -6.395 1.00 91.81 98 GLN A N 1
ATOM 713 C CA . GLN A 1 98 ? -20.079 4.430 -4.962 1.00 91.81 98 GLN A CA 1
ATOM 714 C C . GLN A 1 98 ? -19.043 3.581 -4.215 1.00 91.81 98 GLN A C 1
ATOM 716 O O . GLN A 1 98 ? -18.515 2.633 -4.805 1.00 91.81 98 GLN A O 1
ATOM 721 N N . PRO A 1 99 ? -18.744 3.903 -2.944 1.00 93.31 99 PRO A N 1
ATOM 722 C CA . PRO A 1 99 ? -17.900 3.057 -2.111 1.00 93.31 99 PRO A CA 1
ATOM 723 C C . PRO A 1 99 ? -18.481 1.645 -1.962 1.00 93.31 99 PRO A C 1
ATOM 725 O O . PRO A 1 99 ? -19.696 1.450 -1.941 1.00 93.31 99 PRO A O 1
ATOM 728 N N . ILE A 1 100 ? -17.594 0.661 -1.878 1.00 95.62 100 ILE A N 1
ATOM 729 C CA . ILE A 1 100 ? -17.917 -0.759 -1.778 1.00 95.62 100 ILE A CA 1
ATOM 730 C C . ILE A 1 100 ? -18.222 -1.088 -0.319 1.00 95.62 100 ILE A C 1
ATOM 732 O O . ILE A 1 100 ? -17.390 -0.872 0.561 1.00 95.62 100 ILE A O 1
ATOM 736 N N . SER A 1 101 ? -19.401 -1.643 -0.061 1.00 95.75 101 SER A N 1
ATOM 737 C CA . SER A 1 101 ? -19.720 -2.225 1.241 1.00 95.75 101 SER A CA 1
ATOM 738 C C . SER A 1 101 ? -19.121 -3.626 1.324 1.00 95.75 101 SER A C 1
ATOM 740 O O . SER A 1 101 ? -19.507 -4.508 0.558 1.00 95.75 101 SER A O 1
ATOM 742 N N . LEU A 1 102 ? -18.155 -3.809 2.223 1.00 96.56 102 LEU A N 1
ATOM 743 C CA . LEU A 1 102 ? -17.563 -5.114 2.512 1.00 96.56 102 LEU A CA 1
ATOM 744 C C . LEU A 1 102 ? -18.478 -5.902 3.458 1.00 96.56 102 LEU A C 1
ATOM 746 O O . LEU A 1 102 ? -19.133 -5.310 4.314 1.00 96.56 102 LEU A O 1
ATOM 750 N N . GLY A 1 103 ? -18.481 -7.228 3.329 1.00 96.31 103 GLY A N 1
ATOM 751 C CA . GLY A 1 103 ? -19.211 -8.128 4.222 1.00 96.31 103 GLY A CA 1
ATOM 752 C C . GLY A 1 103 ? -18.593 -9.523 4.250 1.00 96.31 103 GLY A C 1
ATOM 753 O O . GLY A 1 103 ? -17.790 -9.850 3.380 1.00 96.31 103 GLY A O 1
ATOM 754 N N . GLY A 1 104 ? -18.946 -10.332 5.246 1.00 97.25 104 GLY A N 1
ATOM 755 C CA . GLY A 1 104 ? -18.403 -11.678 5.423 1.00 97.25 104 GLY A CA 1
ATOM 756 C C . GLY A 1 104 ? -16.913 -11.674 5.778 1.00 97.25 104 GLY A C 1
ATOM 757 O O . GLY A 1 104 ? -16.460 -10.864 6.592 1.00 97.25 104 GLY A O 1
ATOM 758 N N . HIS A 1 105 ? -16.146 -12.588 5.195 1.00 98.12 105 HIS A N 1
ATOM 759 C CA . HIS A 1 105 ? -14.711 -12.723 5.424 1.00 98.12 105 HIS A CA 1
ATOM 760 C C . HIS A 1 105 ? -13.904 -11.916 4.406 1.00 98.12 105 HIS A C 1
ATOM 762 O O . HIS A 1 105 ? -13.968 -12.141 3.197 1.00 98.12 105 HIS A O 1
ATOM 768 N N . VAL A 1 106 ? -13.087 -10.988 4.897 1.00 98.25 106 VAL A N 1
ATOM 769 C CA . VAL A 1 106 ? -12.261 -10.118 4.055 1.00 98.25 106 VAL A CA 1
ATOM 770 C C . VAL A 1 106 ? -10.803 -10.534 4.162 1.00 98.25 106 VAL A C 1
ATOM 772 O O . VAL A 1 106 ? -10.276 -10.755 5.249 1.00 98.25 106 VAL A O 1
ATOM 775 N N . ARG A 1 107 ? -10.101 -10.593 3.036 1.00 97.75 107 ARG A N 1
ATOM 776 C CA . ARG A 1 107 ? -8.679 -10.926 2.975 1.00 97.75 107 ARG A CA 1
ATOM 777 C C . ARG A 1 107 ? -7.875 -9.761 2.406 1.00 97.75 107 ARG A C 1
ATOM 779 O O . ARG A 1 107 ? -8.069 -9.378 1.259 1.00 97.75 107 ARG A O 1
ATOM 786 N N . LEU A 1 108 ? -6.954 -9.211 3.190 1.00 97.00 108 LEU A N 1
ATOM 787 C CA . LEU A 1 108 ? -6.035 -8.136 2.808 1.00 97.00 108 LEU A CA 1
ATOM 788 C C . LEU A 1 108 ? -4.651 -8.717 2.492 1.00 97.00 108 LEU A C 1
ATOM 790 O O . LEU A 1 108 ? -3.918 -9.142 3.383 1.00 97.00 108 LEU A O 1
ATOM 794 N N . GLU A 1 109 ? -4.271 -8.707 1.218 1.00 95.50 109 GLU A N 1
ATOM 795 C CA . GLU A 1 109 ? -2.993 -9.231 0.734 1.00 95.50 109 GLU A CA 1
ATOM 796 C C . GLU A 1 109 ? -2.015 -8.086 0.456 1.00 95.50 109 GLU A C 1
ATOM 798 O O . GLU A 1 109 ? -2.198 -7.293 -0.469 1.00 95.50 109 GLU A O 1
ATOM 803 N N . MET A 1 110 ? -0.952 -8.020 1.253 1.00 91.88 110 MET A N 1
ATOM 804 C CA . MET A 1 110 ? 0.097 -7.002 1.207 1.00 91.88 110 MET A CA 1
ATOM 805 C C . MET A 1 110 ? 1.450 -7.675 0.963 1.00 91.88 110 MET A C 1
ATOM 807 O O . MET A 1 110 ? 2.336 -7.677 1.817 1.00 91.88 110 MET A O 1
ATOM 811 N N . ALA A 1 111 ? 1.609 -8.261 -0.224 1.00 81.06 111 ALA A N 1
ATOM 812 C CA . ALA A 1 111 ? 2.766 -9.089 -0.578 1.00 81.06 111 ALA A CA 1
ATOM 813 C C . ALA A 1 111 ? 4.116 -8.341 -0.565 1.00 81.06 111 ALA A C 1
ATOM 815 O O . ALA A 1 111 ? 5.164 -8.972 -0.568 1.00 81.06 111 ALA A O 1
ATOM 816 N N . ASP A 1 112 ? 4.109 -7.008 -0.544 1.00 83.12 112 ASP A N 1
ATOM 817 C CA . ASP A 1 112 ? 5.329 -6.196 -0.475 1.00 83.12 112 ASP A CA 1
ATOM 818 C C . ASP A 1 112 ? 5.703 -5.763 0.951 1.00 83.12 112 ASP A C 1
ATOM 820 O O . ASP A 1 112 ? 6.766 -5.172 1.152 1.00 83.12 112 ASP A O 1
ATOM 824 N N . ARG A 1 113 ? 4.844 -6.021 1.950 1.00 83.69 113 ARG A N 1
ATOM 825 C CA . ARG A 1 113 ? 5.160 -5.754 3.360 1.00 83.69 113 ARG A CA 1
ATOM 826 C C . ARG A 1 113 ? 5.938 -6.935 3.945 1.00 83.69 113 ARG A C 1
ATOM 828 O O . ARG A 1 113 ? 5.513 -8.084 3.832 1.00 83.69 113 ARG A O 1
ATOM 835 N N . CYS A 1 114 ? 7.064 -6.630 4.588 1.00 81.12 114 CYS A N 1
ATOM 836 C CA . CYS A 1 114 ? 7.922 -7.617 5.258 1.00 81.12 114 CYS A CA 1
ATOM 837 C C . CYS A 1 114 ? 7.665 -7.712 6.769 1.00 81.12 114 CYS A C 1
ATOM 839 O O . CYS A 1 114 ? 8.275 -8.544 7.440 1.00 81.12 114 CYS A O 1
ATOM 841 N N . ASP A 1 115 ? 6.813 -6.843 7.306 1.00 81.88 115 ASP A N 1
ATOM 842 C CA . ASP A 1 115 ? 6.469 -6.834 8.722 1.00 81.88 115 ASP A CA 1
ATOM 843 C C . ASP A 1 115 ? 5.495 -7.973 9.055 1.00 81.88 115 ASP A C 1
ATOM 845 O O . ASP A 1 115 ? 4.796 -8.506 8.183 1.00 81.88 115 ASP A O 1
ATOM 849 N N . GLU A 1 116 ? 5.477 -8.362 10.330 1.00 84.94 116 GLU A N 1
ATOM 850 C CA . GLU A 1 116 ? 4.519 -9.342 10.844 1.00 84.94 116 GLU A CA 1
ATOM 851 C C . GLU A 1 116 ? 3.087 -8.795 10.681 1.00 84.94 116 GLU A C 1
ATOM 853 O O . GLU A 1 116 ? 2.865 -7.598 10.899 1.00 84.94 116 GLU A O 1
ATOM 858 N N . PRO A 1 117 ? 2.119 -9.628 10.259 1.00 87.94 117 PRO A N 1
ATOM 859 C CA . PRO A 1 117 ? 0.752 -9.191 9.995 1.00 87.94 117 PRO A CA 1
ATOM 860 C C . PRO A 1 117 ? 0.029 -8.828 11.299 1.00 87.94 117 PRO A C 1
ATOM 862 O O . PRO A 1 117 ? -0.529 -9.685 11.966 1.00 87.94 117 PRO A O 1
ATOM 865 N N . GLN A 1 118 ? 0.009 -7.545 11.651 1.00 91.00 118 GLN A N 1
ATOM 866 C CA . GLN A 1 118 ? -0.708 -7.030 12.820 1.00 91.00 118 GLN A CA 1
ATOM 867 C C . GLN A 1 118 ? -1.972 -6.288 12.393 1.00 91.00 118 GLN A C 1
ATOM 869 O O . GLN A 1 118 ? -1.972 -5.623 11.355 1.00 91.00 118 GLN A O 1
ATOM 874 N N . CYS A 1 119 ? -3.038 -6.364 13.197 1.00 93.69 119 CYS A N 1
ATOM 875 C CA . CYS A 1 119 ? -4.264 -5.617 12.919 1.00 93.69 119 CYS A CA 1
ATOM 876 C C . CYS A 1 119 ? -4.039 -4.108 13.071 1.00 93.69 119 CYS A C 1
ATOM 878 O O . CYS A 1 119 ? -4.102 -3.562 14.172 1.00 93.69 119 CYS A O 1
ATOM 880 N N . ASP A 1 120 ? -3.731 -3.460 11.950 1.00 93.81 120 ASP A N 1
ATOM 881 C CA . ASP A 1 120 ? -3.492 -2.027 11.828 1.00 93.81 120 ASP A CA 1
ATOM 882 C C . ASP A 1 120 ? -4.779 -1.245 11.506 1.00 93.81 120 ASP A C 1
ATOM 884 O O . ASP A 1 120 ? -5.897 -1.764 11.521 1.00 93.81 120 ASP A O 1
ATOM 888 N N . TYR A 1 121 ? -4.630 0.037 11.184 1.00 95.31 121 TYR A N 1
ATOM 889 C CA . TYR A 1 121 ? -5.744 0.905 10.818 1.00 95.31 121 TYR A CA 1
ATOM 890 C C . TYR A 1 121 ? -6.532 0.448 9.567 1.00 95.31 121 TYR A C 1
ATOM 892 O O . TYR A 1 121 ? -7.711 0.785 9.453 1.00 95.31 121 TYR A O 1
ATOM 900 N N . LEU A 1 122 ? -5.929 -0.304 8.631 1.00 96.06 122 LEU A N 1
ATOM 901 C CA . LEU A 1 122 ? -6.638 -0.859 7.466 1.00 96.06 122 LEU A CA 1
ATOM 902 C C . LEU A 1 122 ? -7.448 -2.090 7.865 1.00 96.06 122 LEU A C 1
ATOM 904 O O . LEU A 1 122 ? -8.599 -2.219 7.448 1.00 96.06 122 LEU A O 1
ATOM 908 N N . CYS A 1 123 ? -6.855 -2.960 8.691 1.00 96.75 123 CYS A N 1
ATOM 909 C CA . CYS A 1 123 ? -7.550 -4.092 9.303 1.00 96.75 123 CYS A CA 1
ATOM 910 C C . CYS A 1 123 ? -8.809 -3.621 10.034 1.00 96.75 123 CYS A C 1
ATOM 912 O O . CYS A 1 123 ? -9.899 -4.124 9.776 1.00 96.75 123 CYS A O 1
ATOM 914 N N . LEU A 1 124 ? -8.671 -2.597 10.880 1.00 96.44 124 LEU A N 1
ATOM 915 C CA . LEU A 1 124 ? -9.787 -2.037 11.634 1.00 96.44 124 LEU A CA 1
ATOM 916 C C . LEU A 1 124 ? -10.826 -1.353 10.751 1.00 96.44 124 LEU A C 1
ATOM 918 O O . LEU A 1 124 ? -12.007 -1.547 10.984 1.00 96.44 124 LEU A O 1
ATOM 922 N N . ALA A 1 125 ? -10.426 -0.587 9.731 1.00 96.44 125 ALA A N 1
ATOM 923 C CA . ALA A 1 125 ? -11.392 0.032 8.820 1.00 96.44 125 ALA A CA 1
ATOM 924 C C . ALA A 1 125 ? -12.241 -1.020 8.082 1.00 96.44 125 ALA A C 1
ATOM 926 O O . ALA A 1 125 ? -13.436 -0.818 7.878 1.00 96.44 125 ALA A O 1
ATOM 927 N N . ALA A 1 126 ? -11.640 -2.155 7.711 1.00 96.75 126 ALA A N 1
ATOM 928 C CA . ALA A 1 126 ? -12.378 -3.277 7.145 1.00 96.75 126 ALA A CA 1
ATOM 929 C C . ALA A 1 126 ? -13.258 -3.975 8.199 1.00 96.75 126 ALA A C 1
ATOM 931 O O . ALA A 1 126 ? -14.431 -4.200 7.926 1.00 96.75 126 ALA A O 1
ATOM 932 N N . LEU A 1 127 ? -12.737 -4.263 9.399 1.00 96.62 127 LEU A N 1
ATOM 933 C CA . LEU A 1 127 ? -13.491 -4.905 10.488 1.00 96.62 127 LEU A CA 1
ATOM 934 C C . LEU A 1 127 ? -14.668 -4.072 10.995 1.00 96.62 127 LEU A C 1
ATOM 936 O O . LEU A 1 127 ? -15.673 -4.632 11.407 1.00 96.62 127 LEU A O 1
ATOM 940 N N . ASP A 1 128 ? -14.547 -2.747 10.979 1.00 94.19 128 ASP A N 1
ATOM 941 C CA . ASP A 1 128 ? -15.598 -1.844 11.450 1.00 94.19 128 ASP A CA 1
ATOM 942 C C . ASP A 1 128 ? -16.746 -1.701 10.437 1.00 94.19 128 ASP A C 1
ATOM 944 O O . ASP A 1 128 ? -17.764 -1.064 10.707 1.00 94.19 128 ASP A O 1
ATOM 948 N N . SER A 1 129 ? -16.600 -2.294 9.249 1.00 94.12 129 SER A N 1
ATOM 949 C CA . SER A 1 129 ? -17.702 -2.419 8.300 1.00 94.12 129 SER A CA 1
ATOM 950 C C . SER A 1 129 ? -18.750 -3.383 8.879 1.00 94.12 129 SER A C 1
ATOM 952 O O . SER A 1 129 ? -18.401 -4.501 9.246 1.00 94.12 129 SER A O 1
ATOM 954 N N . PRO A 1 130 ? -20.036 -2.995 8.948 1.00 88.19 130 PRO A N 1
ATOM 955 C CA . PRO A 1 130 ? -21.032 -3.669 9.789 1.00 88.19 130 PRO A CA 1
ATOM 956 C C . PRO A 1 130 ? -21.301 -5.136 9.431 1.00 88.19 130 PRO A C 1
ATOM 958 O O . PRO A 1 130 ? -21.700 -5.904 10.300 1.00 88.19 130 PRO A O 1
ATOM 961 N N . ASP A 1 131 ? -21.082 -5.527 8.175 1.00 94.75 131 ASP A N 1
ATOM 962 C CA . ASP A 1 131 ? -21.339 -6.889 7.704 1.00 94.75 131 ASP A CA 1
ATOM 963 C C . ASP A 1 131 ? -20.079 -7.775 7.716 1.00 94.75 131 ASP A C 1
ATOM 965 O O . ASP A 1 131 ? -20.151 -8.943 7.328 1.00 94.75 131 ASP A O 1
ATOM 969 N N . VAL A 1 132 ? -18.914 -7.247 8.115 1.00 97.38 132 VAL A N 1
ATOM 970 C CA . VAL A 1 132 ? -17.641 -7.985 8.119 1.00 97.38 132 VAL A CA 1
ATOM 971 C C . VAL A 1 132 ? -17.513 -8.830 9.384 1.00 97.38 132 VAL A C 1
ATOM 973 O O . VAL A 1 132 ? -17.650 -8.345 10.501 1.00 97.38 132 VAL A O 1
ATOM 976 N N . GLN A 1 133 ? -17.212 -10.114 9.202 1.00 97.19 133 GLN A N 1
ATOM 977 C CA . GLN A 1 133 ? -17.082 -11.094 10.283 1.00 97.19 133 GLN A CA 1
ATOM 978 C C . GLN A 1 133 ? -15.631 -11.265 10.734 1.00 97.19 133 GLN A C 1
ATOM 980 O O . GLN A 1 133 ? -15.346 -11.392 11.923 1.00 97.19 133 GLN A O 1
ATOM 985 N N . SER A 1 134 ? -14.698 -11.286 9.782 1.00 97.81 134 SER A N 1
ATOM 986 C CA . SER A 1 134 ? -13.270 -11.363 10.074 1.00 97.81 134 SER A CA 1
ATOM 987 C C . SER A 1 134 ? -12.437 -10.772 8.946 1.00 97.81 134 SER A C 1
ATOM 989 O O . SER A 1 134 ? -12.858 -10.710 7.788 1.00 97.81 134 SER A O 1
ATOM 991 N N . VAL A 1 135 ? -11.226 -10.349 9.295 1.00 98.38 135 VAL A N 1
ATOM 992 C CA . VAL A 1 135 ? -10.234 -9.823 8.365 1.00 98.38 135 VAL A CA 1
ATOM 993 C C . VAL A 1 135 ? -8.964 -10.650 8.474 1.00 98.38 135 VAL A C 1
ATOM 995 O O . VAL A 1 135 ? -8.329 -10.682 9.524 1.00 98.38 135 VAL A O 1
ATOM 998 N N . THR A 1 136 ? -8.573 -11.296 7.379 1.00 97.94 136 THR A N 1
ATOM 999 C CA . THR A 1 136 ? -7.306 -12.021 7.248 1.00 97.94 136 THR A CA 1
ATOM 1000 C C . THR A 1 136 ? -6.263 -11.125 6.596 1.00 97.94 136 THR A C 1
ATOM 1002 O O . THR A 1 136 ? -6.424 -10.711 5.452 1.00 97.94 136 THR A O 1
ATOM 1005 N N . LEU A 1 137 ? -5.172 -10.846 7.297 1.00 96.31 137 LEU A N 1
ATOM 1006 C CA . LEU A 1 137 ? -4.018 -10.113 6.794 1.00 96.31 137 LEU A CA 1
ATOM 1007 C C . LEU A 1 137 ? -2.972 -11.088 6.281 1.00 96.31 137 LEU A C 1
ATOM 1009 O O . LEU A 1 137 ? -2.675 -12.079 6.943 1.00 96.31 137 LEU A O 1
ATOM 1013 N N . MET A 1 138 ? -2.381 -10.787 5.127 1.00 94.12 138 MET A N 1
ATOM 1014 C CA . MET A 1 138 ? -1.333 -11.614 4.547 1.00 94.12 138 MET A CA 1
ATOM 1015 C C . MET A 1 138 ? -0.141 -10.766 4.101 1.00 94.12 138 MET A C 1
ATOM 1017 O O . MET A 1 138 ? -0.300 -9.838 3.304 1.00 94.12 138 MET A O 1
ATOM 1021 N N . THR A 1 139 ? 1.049 -11.076 4.620 1.00 90.38 139 THR A N 1
ATOM 1022 C CA . THR A 1 139 ? 2.312 -10.380 4.315 1.00 90.38 139 THR A CA 1
ATOM 1023 C C . THR A 1 139 ? 3.382 -11.365 3.835 1.00 90.38 139 THR A C 1
ATOM 1025 O O . THR A 1 139 ? 3.281 -12.577 4.040 1.00 90.38 139 THR A O 1
ATOM 1028 N N . ALA A 1 140 ? 4.432 -10.863 3.175 1.00 82.38 140 ALA A N 1
ATOM 1029 C CA . ALA A 1 140 ? 5.524 -11.713 2.683 1.00 82.38 140 ALA A CA 1
ATOM 1030 C C . ALA A 1 140 ? 6.466 -12.224 3.792 1.00 82.38 140 ALA A C 1
ATOM 1032 O O . ALA A 1 140 ? 7.249 -13.144 3.551 1.00 82.38 140 ALA A O 1
ATOM 1033 N N . GLY A 1 141 ? 6.390 -11.650 4.999 1.00 69.56 141 GLY A N 1
ATOM 1034 C CA . GLY A 1 141 ? 7.245 -11.986 6.138 1.00 69.56 141 GLY A CA 1
ATOM 1035 C C . GLY A 1 141 ? 8.682 -11.445 6.032 1.00 69.56 141 GLY A C 1
ATOM 1036 O O . GLY A 1 141 ? 9.153 -11.019 4.976 1.00 69.56 141 GLY A O 1
ATOM 1037 N N . LYS A 1 142 ? 9.417 -11.471 7.155 1.00 62.62 142 LYS A N 1
ATOM 1038 C CA . LYS A 1 142 ? 10.749 -10.835 7.312 1.00 62.62 142 LYS A CA 1
ATOM 1039 C C . LYS A 1 142 ? 11.856 -11.380 6.396 1.00 62.62 142 LYS A C 1
ATOM 1041 O O . LYS A 1 142 ? 12.867 -10.709 6.196 1.00 62.62 142 LYS A O 1
ATOM 1046 N N . ASN A 1 143 ? 11.677 -12.560 5.803 1.00 56.50 143 ASN A N 1
ATOM 1047 C CA . ASN A 1 143 ? 12.671 -13.192 4.935 1.00 56.50 143 ASN A CA 1
ATOM 1048 C C . ASN A 1 143 ? 12.281 -13.001 3.466 1.00 56.50 143 ASN A C 1
ATOM 1050 O O . ASN A 1 143 ? 11.822 -13.933 2.807 1.00 56.50 143 ASN A O 1
ATOM 1054 N N . GLY A 1 144 ? 12.485 -11.778 2.965 1.00 50.50 144 GLY A N 1
ATOM 1055 C CA . GLY A 1 144 ? 12.088 -11.282 1.638 1.00 50.50 144 GLY A CA 1
ATOM 1056 C C . GLY A 1 144 ? 12.671 -11.991 0.404 1.00 50.50 144 GLY A C 1
ATOM 1057 O O . GLY A 1 144 ? 12.675 -11.411 -0.672 1.00 50.50 144 GLY A O 1
ATOM 1058 N N . ASN A 1 145 ? 13.156 -13.226 0.530 1.00 47.50 145 ASN A N 1
ATOM 1059 C CA . ASN A 1 145 ? 13.420 -14.143 -0.573 1.00 47.50 145 ASN A CA 1
ATOM 1060 C C . ASN A 1 145 ? 13.049 -15.562 -0.102 1.00 47.50 145 ASN A C 1
ATOM 1062 O O . ASN A 1 145 ? 13.847 -16.217 0.563 1.00 47.50 145 ASN A O 1
ATOM 1066 N N . ALA A 1 146 ? 11.841 -16.019 -0.451 1.00 49.97 146 ALA A N 1
ATOM 1067 C CA . ALA A 1 146 ? 11.292 -17.355 -0.167 1.00 49.97 146 ALA A CA 1
ATOM 1068 C C . ALA A 1 146 ? 10.826 -17.657 1.277 1.00 49.97 146 ALA A C 1
ATOM 1070 O O . ALA A 1 146 ? 10.672 -18.826 1.632 1.00 49.97 146 ALA A O 1
ATOM 1071 N N . GLY A 1 147 ? 10.546 -16.642 2.102 1.00 55.34 147 GLY A N 1
ATOM 1072 C CA . GLY A 1 147 ? 9.737 -16.837 3.309 1.00 55.34 147 GLY A CA 1
ATOM 1073 C C . GLY A 1 147 ? 8.330 -17.327 2.951 1.00 55.34 147 GLY A C 1
ATOM 1074 O O . GLY A 1 147 ? 7.744 -16.865 1.972 1.00 55.34 147 GLY A O 1
ATOM 1075 N N . GLN A 1 148 ? 7.798 -18.291 3.709 1.00 66.50 148 GLN A N 1
ATOM 1076 C CA . GLN A 1 148 ? 6.384 -18.639 3.588 1.00 66.50 148 GLN A CA 1
ATOM 1077 C C . GLN A 1 148 ? 5.543 -17.402 3.941 1.00 66.50 148 GLN A C 1
ATOM 1079 O O . GLN A 1 148 ? 5.871 -16.732 4.925 1.00 66.50 148 GLN A O 1
ATOM 1084 N N . PRO A 1 149 ? 4.497 -17.090 3.155 1.00 81.19 149 PRO A N 1
ATOM 1085 C CA . PRO A 1 149 ? 3.589 -15.999 3.477 1.00 81.19 149 PRO A CA 1
ATOM 1086 C C . PRO A 1 149 ? 3.056 -16.162 4.901 1.00 81.19 149 PRO A C 1
ATOM 1088 O O . PRO A 1 149 ? 2.658 -17.260 5.294 1.00 81.19 149 PRO A O 1
ATOM 1091 N N . GLN A 1 150 ? 3.061 -15.075 5.667 1.00 88.62 150 GLN A N 1
ATOM 1092 C CA . GLN A 1 150 ? 2.488 -15.055 7.008 1.00 88.62 150 GLN A CA 1
ATOM 1093 C C . GLN A 1 150 ? 1.054 -14.562 6.914 1.00 88.62 150 GLN A C 1
ATOM 1095 O O . GLN A 1 150 ? 0.786 -13.551 6.264 1.00 88.62 150 GLN A O 1
ATOM 1100 N N . ALA A 1 151 ? 0.142 -15.291 7.550 1.00 92.50 151 ALA A N 1
ATOM 1101 C CA . ALA A 1 151 ? -1.263 -14.941 7.593 1.00 92.50 151 ALA A CA 1
ATOM 1102 C C . ALA A 1 151 ? -1.751 -14.925 9.039 1.00 92.50 151 ALA A C 1
ATOM 1104 O O . ALA A 1 151 ? -1.548 -15.888 9.774 1.00 92.50 151 ALA A O 1
ATOM 1105 N N . GLU A 1 152 ? -2.425 -13.846 9.415 1.00 95.12 152 GLU A N 1
ATOM 1106 C CA . GLU A 1 152 ? -3.123 -13.724 10.690 1.00 95.12 152 GLU A CA 1
ATOM 1107 C C . GLU A 1 152 ? -4.510 -13.155 10.435 1.00 95.12 152 GLU A C 1
ATOM 1109 O O . GLU A 1 152 ? -4.664 -12.259 9.605 1.00 95.12 152 GLU A O 1
ATOM 1114 N N . ALA A 1 153 ? -5.520 -13.672 11.127 1.00 97.12 153 ALA A N 1
ATOM 1115 C CA . ALA A 1 153 ? -6.872 -13.155 11.023 1.00 97.12 153 ALA A CA 1
ATOM 1116 C C . ALA A 1 153 ? -7.374 -12.613 12.343 1.00 97.12 153 ALA A C 1
ATOM 1118 O O . ALA A 1 153 ? -6.989 -13.070 13.418 1.00 97.12 153 ALA A O 1
ATOM 1119 N N . TYR A 1 154 ? -8.255 -11.633 12.224 1.00 97.69 154 TYR A N 1
ATOM 1120 C CA . TYR A 1 154 ? -8.797 -10.886 13.334 1.00 97.69 154 TYR A CA 1
ATOM 1121 C C . TYR A 1 154 ? -10.312 -10.775 13.201 1.00 97.69 154 TYR A C 1
ATOM 1123 O O . TYR A 1 154 ? -10.829 -10.700 12.088 1.00 97.69 154 TYR A O 1
ATOM 1131 N N . ALA A 1 155 ? -11.017 -10.761 14.326 1.00 97.44 155 ALA A N 1
ATOM 1132 C CA . ALA A 1 155 ? -12.459 -10.548 14.396 1.00 97.44 155 ALA A CA 1
ATOM 1133 C C . ALA A 1 155 ? -12.804 -9.660 15.597 1.00 97.44 155 ALA A C 1
ATOM 1135 O O . ALA A 1 155 ? -12.113 -9.698 16.621 1.00 97.44 155 ALA A O 1
ATOM 1136 N N . LEU A 1 156 ? -13.875 -8.875 15.468 1.00 95.75 156 LEU A N 1
ATOM 1137 C CA . LEU A 1 156 ? -14.487 -8.154 16.581 1.00 95.75 156 LEU A CA 1
ATOM 1138 C C . LEU A 1 156 ? -15.609 -9.020 17.159 1.00 95.75 156 LEU A C 1
ATOM 1140 O O . LEU A 1 156 ? -16.524 -9.421 16.447 1.00 95.75 156 LEU A O 1
ATOM 1144 N N . MET A 1 157 ? -15.517 -9.334 18.447 1.00 94.50 157 MET A N 1
ATOM 1145 C CA . MET A 1 157 ? -16.509 -10.123 19.181 1.00 94.50 157 MET A CA 1
ATOM 1146 C C . MET A 1 157 ? -17.139 -9.263 20.274 1.00 94.50 157 MET A C 1
ATOM 1148 O O . MET A 1 157 ? -16.492 -8.349 20.784 1.00 94.50 157 MET A O 1
ATOM 1152 N N . SER A 1 158 ? -18.380 -9.546 20.670 1.00 94.25 158 SER A N 1
ATOM 1153 C CA . SER A 1 158 ? -18.981 -8.844 21.807 1.00 94.25 158 SER A CA 1
ATOM 1154 C C . SER A 1 158 ? -18.260 -9.208 23.105 1.00 94.25 158 SER A C 1
ATOM 1156 O O . SER A 1 158 ? -17.978 -10.378 23.365 1.00 94.25 158 SER A O 1
ATOM 1158 N N . ALA A 1 159 ? -18.034 -8.220 23.970 1.00 90.56 159 ALA A N 1
ATOM 1159 C CA . ALA A 1 159 ? -17.524 -8.440 25.321 1.00 90.56 159 ALA A CA 1
ATOM 1160 C C . ALA A 1 159 ? -18.460 -9.299 26.192 1.00 90.56 159 ALA A C 1
ATOM 1162 O O . ALA A 1 159 ? -18.020 -9.861 27.194 1.00 90.56 159 ALA A O 1
ATOM 1163 N N . GLN A 1 160 ? -19.748 -9.387 25.831 1.00 91.38 160 GLN A N 1
ATOM 1164 C CA . GLN A 1 160 ? -20.710 -10.266 26.501 1.00 91.38 160 GLN A CA 1
ATOM 1165 C C . GLN A 1 160 ? -20.456 -11.739 26.164 1.00 91.38 160 GLN A C 1
ATOM 1167 O O . GLN A 1 160 ? -20.550 -12.589 27.048 1.00 91.38 160 GLN A O 1
ATOM 1172 N N . ASP A 1 161 ? -20.106 -12.020 24.907 1.00 90.75 161 ASP A N 1
ATOM 1173 C CA . ASP A 1 161 ? -19.839 -13.374 24.414 1.00 90.75 161 ASP A CA 1
ATOM 1174 C C . ASP A 1 161 ? -18.430 -13.850 24.798 1.00 90.75 161 ASP A C 1
ATOM 1176 O O . ASP A 1 161 ? -18.217 -15.034 25.059 1.00 90.75 161 ASP A O 1
ATOM 1180 N N . ASP A 1 162 ? -17.472 -12.923 24.879 1.00 86.81 162 ASP A N 1
ATOM 1181 C CA . ASP A 1 162 ? -16.103 -13.186 25.312 1.00 86.81 162 ASP A CA 1
ATOM 1182 C C . ASP A 1 162 ? -15.640 -12.144 26.349 1.00 86.81 162 ASP A C 1
ATOM 1184 O O . ASP A 1 162 ? -15.187 -11.050 25.997 1.00 86.81 162 ASP A O 1
ATOM 1188 N N . PRO A 1 163 ? -15.719 -12.464 27.653 1.00 84.38 163 PRO A N 1
ATOM 1189 C CA . PRO A 1 163 ? -15.368 -11.517 28.704 1.00 84.38 163 PRO A CA 1
ATOM 1190 C C . PRO A 1 163 ? -13.854 -11.357 28.899 1.00 84.38 163 PRO A C 1
ATOM 1192 O O . PRO A 1 163 ? -13.427 -10.435 29.601 1.00 84.38 163 PRO A O 1
ATOM 1195 N N . ALA A 1 164 ? -13.026 -12.240 28.331 1.00 85.81 164 ALA A N 1
ATOM 1196 C CA . ALA A 1 164 ? -11.584 -12.194 28.541 1.00 85.81 164 ALA A CA 1
ATOM 1197 C C . ALA A 1 164 ? -10.942 -10.994 27.821 1.00 85.81 164 ALA A C 1
ATOM 1199 O O . ALA A 1 164 ? -11.504 -10.411 26.896 1.00 85.81 164 ALA A O 1
ATOM 1200 N N . ALA A 1 165 ? -9.738 -10.610 28.254 1.00 83.31 165 ALA A N 1
ATOM 1201 C CA . ALA A 1 165 ? -9.021 -9.483 27.662 1.00 83.31 165 ALA A CA 1
ATOM 1202 C C . ALA A 1 165 ? -8.689 -9.758 26.190 1.00 83.31 165 ALA A C 1
ATOM 1204 O O . ALA A 1 165 ? -8.162 -10.826 25.865 1.00 83.31 165 ALA A O 1
ATOM 1205 N N . GLY A 1 166 ? -9.039 -8.812 25.317 1.00 85.56 166 GLY A N 1
ATOM 1206 C CA . GLY A 1 166 ? -8.758 -8.857 23.884 1.00 85.56 166 GLY A CA 1
ATOM 1207 C C . GLY A 1 166 ? -7.340 -8.391 23.549 1.00 85.56 166 GLY A C 1
ATOM 1208 O O . GLY A 1 166 ? -6.563 -8.000 24.417 1.00 85.56 166 GLY A O 1
ATOM 1209 N N . ILE A 1 167 ? -7.009 -8.427 22.263 1.00 89.44 167 ILE A N 1
ATOM 1210 C CA . ILE A 1 167 ? -5.763 -7.879 21.720 1.00 89.44 167 ILE A CA 1
ATOM 1211 C C . ILE A 1 167 ? -5.998 -6.404 21.376 1.00 89.44 167 ILE A C 1
ATOM 1213 O O . ILE A 1 167 ? -7.111 -6.013 21.039 1.00 89.44 167 ILE A O 1
ATOM 1217 N N . PHE A 1 168 ? -4.960 -5.573 21.434 1.00 88.25 168 PHE A N 1
ATOM 1218 C CA . PHE A 1 168 ? -5.050 -4.192 20.960 1.00 88.25 168 PHE A CA 1
ATOM 1219 C C . PHE A 1 168 ? -4.462 -4.052 19.554 1.00 88.25 168 PHE A C 1
ATOM 1221 O O . PHE A 1 168 ? -3.413 -4.641 19.276 1.00 88.25 168 PHE A O 1
ATOM 1228 N N . PRO A 1 169 ? -5.104 -3.263 18.679 1.00 91.75 169 PRO A N 1
ATOM 1229 C CA . PRO A 1 169 ? -4.616 -3.023 17.330 1.00 91.75 169 PRO A CA 1
ATOM 1230 C C . PRO A 1 169 ? -3.317 -2.206 17.320 1.00 91.75 169 PRO A C 1
ATOM 1232 O O . PRO A 1 169 ? -2.983 -1.494 18.272 1.00 91.75 169 PRO A O 1
ATOM 1235 N N . PHE A 1 170 ? -2.588 -2.292 16.210 1.00 90.06 170 PHE A N 1
ATOM 1236 C CA . PHE A 1 170 ? -1.345 -1.568 15.981 1.00 90.06 170 PHE A CA 1
ATOM 1237 C C . PHE A 1 170 ? -1.616 -0.198 15.338 1.00 90.06 170 PHE A C 1
ATOM 1239 O O . PHE A 1 170 ? -2.103 -0.120 14.215 1.00 90.06 170 PHE A O 1
ATOM 1246 N N . GLU A 1 171 ? -1.292 0.883 16.055 1.00 89.56 171 GLU A N 1
ATOM 1247 C CA . GLU A 1 171 ? -1.387 2.280 15.582 1.00 89.56 171 GLU A CA 1
ATOM 1248 C C . GLU A 1 171 ? -2.729 2.639 14.890 1.00 89.56 171 GLU A C 1
ATOM 1250 O O . GLU A 1 171 ? -2.737 3.172 13.773 1.00 89.56 171 GLU A O 1
ATOM 1255 N N . PRO A 1 172 ? -3.896 2.382 15.522 1.00 92.12 172 PRO A N 1
ATOM 1256 C CA . PRO A 1 172 ? -5.200 2.669 14.915 1.00 92.12 172 PRO A CA 1
ATOM 1257 C C . PRO A 1 172 ? -5.374 4.145 14.520 1.00 92.12 172 PRO A C 1
ATOM 1259 O O . PRO A 1 172 ? -6.096 4.461 13.571 1.00 92.12 172 PRO A O 1
ATOM 1262 N N . GLY A 1 173 ? -4.679 5.063 15.199 1.00 92.62 173 GLY A N 1
ATOM 1263 C CA . GLY A 1 173 ? -4.732 6.497 14.925 1.00 92.62 173 GLY A CA 1
ATOM 1264 C C . GLY A 1 173 ? -4.089 6.902 13.595 1.00 92.62 173 GLY A C 1
ATOM 1265 O O . GLY A 1 173 ? -4.359 7.997 13.094 1.00 92.62 173 GLY A O 1
ATOM 1266 N N . GLN A 1 174 ? -3.308 6.021 12.953 1.00 93.88 174 GLN A N 1
ATOM 1267 C CA . GLN A 1 174 ? -2.729 6.275 11.630 1.00 93.88 174 GLN A CA 1
ATOM 1268 C C . GLN A 1 174 ? -3.801 6.608 10.575 1.00 93.88 174 GLN A C 1
ATOM 1270 O O . GLN A 1 174 ? -3.531 7.383 9.650 1.00 93.88 174 GLN A O 1
ATOM 1275 N N . ILE A 1 175 ? -5.042 6.140 10.754 1.00 96.06 175 ILE A N 1
ATOM 1276 C CA . ILE A 1 175 ? -6.168 6.470 9.871 1.00 96.06 175 ILE A CA 1
ATOM 1277 C C . ILE A 1 175 ? -6.394 7.980 9.706 1.00 96.06 175 ILE A C 1
ATOM 1279 O O . ILE A 1 175 ? -6.807 8.415 8.633 1.00 96.06 175 ILE A O 1
ATOM 1283 N N . VAL A 1 176 ? -6.062 8.805 10.706 1.00 95.62 176 VAL A N 1
ATOM 1284 C CA . VAL A 1 176 ? -6.196 10.271 10.623 1.00 95.62 176 VAL A CA 1
ATOM 1285 C C . VAL A 1 176 ? -5.290 10.850 9.532 1.00 95.62 176 VAL A C 1
ATOM 1287 O O . VAL A 1 176 ? -5.664 11.807 8.857 1.00 95.62 176 VAL A O 1
ATOM 1290 N N . ARG A 1 177 ? -4.107 10.259 9.321 1.00 94.38 177 ARG A N 1
ATOM 1291 C CA . ARG A 1 177 ? -3.162 10.650 8.262 1.00 94.38 177 ARG A CA 1
ATOM 1292 C C . ARG A 1 177 ? -3.535 10.058 6.910 1.00 94.38 177 ARG A C 1
ATOM 1294 O O . ARG A 1 177 ? -3.329 10.699 5.875 1.00 94.38 177 ARG A O 1
ATOM 1301 N N . GLU A 1 178 ? -4.003 8.815 6.920 1.00 95.00 178 GLU A N 1
ATOM 1302 C CA . GLU A 1 178 ? -4.162 8.033 5.699 1.00 95.00 178 GLU A CA 1
ATOM 1303 C C . GLU A 1 178 ? -5.523 8.256 5.037 1.00 95.00 178 GLU A C 1
ATOM 1305 O O . GLU A 1 178 ? -5.599 8.324 3.810 1.00 95.00 178 GLU A O 1
ATOM 1310 N N . PHE A 1 179 ? -6.585 8.490 5.812 1.00 95.50 179 PHE A N 1
ATOM 1311 C CA . PHE A 1 179 ? -7.905 8.784 5.269 1.00 95.50 179 PHE A CA 1
ATOM 1312 C C . PHE A 1 179 ? -8.004 10.256 4.825 1.00 95.50 179 PHE A C 1
ATOM 1314 O O . PHE A 1 179 ? -7.973 11.159 5.671 1.00 95.50 179 PHE A O 1
ATOM 1321 N N . PRO A 1 180 ? -8.152 10.556 3.515 1.00 92.88 180 PRO A N 1
ATOM 1322 C CA . PRO A 1 180 ? -8.044 11.928 3.015 1.00 92.88 180 PRO A CA 1
ATOM 1323 C C . PRO A 1 180 ? -8.995 12.952 3.664 1.00 92.88 180 PRO A C 1
ATOM 1325 O O . PRO A 1 180 ? -8.557 14.085 3.884 1.00 92.88 180 PRO A O 1
ATOM 1328 N N . PRO A 1 181 ? -10.263 12.624 3.989 1.00 94.12 181 PRO A N 1
ATOM 1329 C CA . PRO A 1 181 ? -11.149 13.547 4.697 1.00 94.12 181 PRO A CA 1
ATOM 1330 C C . PRO A 1 181 ? -10.647 13.934 6.095 1.00 94.12 181 PRO A C 1
ATOM 1332 O O . PRO A 1 181 ? -10.702 15.113 6.447 1.00 94.12 181 PRO A O 1
ATOM 1335 N N . LEU A 1 182 ? -10.107 12.984 6.868 1.00 94.44 182 LEU A N 1
ATOM 1336 C CA . LEU A 1 182 ? -9.555 13.262 8.200 1.00 94.44 182 LEU A CA 1
ATOM 1337 C C . LEU A 1 182 ? -8.238 14.027 8.111 1.00 94.44 182 LEU A C 1
ATOM 1339 O O . LEU A 1 182 ? -8.078 15.027 8.807 1.00 94.44 182 LEU A O 1
ATOM 1343 N N . ALA A 1 183 ? -7.354 13.647 7.188 1.00 92.75 183 ALA A N 1
ATOM 1344 C CA . ALA A 1 183 ? -6.073 14.322 6.990 1.00 92.75 183 ALA A CA 1
ATOM 1345 C C . ALA A 1 183 ? -6.250 15.800 6.606 1.00 92.75 183 ALA A C 1
ATOM 1347 O O . ALA A 1 183 ? -5.475 16.661 7.020 1.00 92.75 183 ALA A O 1
ATOM 1348 N N . LYS A 1 184 ? -7.296 16.110 5.825 1.00 92.31 184 LYS A N 1
ATOM 1349 C CA . LYS A 1 184 ? -7.672 17.491 5.487 1.00 92.31 184 LYS A CA 1
ATOM 1350 C C . LYS A 1 184 ? -8.257 18.245 6.681 1.00 92.31 184 LYS A C 1
ATOM 1352 O O . LYS A 1 184 ? -7.995 19.436 6.820 1.00 92.31 184 LYS A O 1
ATOM 1357 N N . ARG A 1 185 ? -9.059 17.577 7.515 1.00 93.38 185 ARG A N 1
ATOM 1358 C CA . ARG A 1 185 ? -9.723 18.181 8.681 1.00 93.38 185 ARG A CA 1
ATOM 1359 C C . ARG A 1 185 ? -8.749 18.461 9.828 1.00 93.38 185 ARG A C 1
ATOM 1361 O O . ARG A 1 185 ? -8.837 19.515 10.451 1.00 93.38 185 ARG A O 1
ATOM 1368 N N . PHE A 1 186 ? -7.828 17.541 10.092 1.00 90.06 186 PHE A N 1
ATOM 1369 C CA . PHE A 1 186 ? -6.909 17.568 11.229 1.00 90.06 186 PHE A CA 1
ATOM 1370 C C . PHE A 1 186 ? -5.462 17.742 10.756 1.00 90.06 186 PHE A C 1
ATOM 1372 O O . PHE A 1 186 ? -4.619 16.866 10.920 1.00 90.06 186 PHE A O 1
ATOM 1379 N N . ALA A 1 187 ? -5.169 18.892 10.147 1.00 84.19 187 ALA A N 1
ATOM 1380 C CA . ALA A 1 187 ? -3.812 19.269 9.757 1.00 84.19 187 ALA A CA 1
ATOM 1381 C C . ALA A 1 187 ? -3.144 20.164 10.820 1.00 84.19 187 ALA A C 1
ATOM 1383 O O . ALA A 1 187 ? -3.797 20.942 11.518 1.00 84.19 187 ALA A O 1
ATOM 1384 N N . GLY A 1 188 ? -1.815 20.099 10.921 1.00 85.75 188 GLY A N 1
ATOM 1385 C CA . GLY A 1 188 ? -1.040 20.969 11.809 1.00 85.75 188 GLY A CA 1
ATOM 1386 C C . GLY A 1 188 ? -1.143 20.573 13.284 1.00 85.75 188 GLY A C 1
ATOM 1387 O O . GLY A 1 188 ? -0.927 19.418 13.633 1.00 85.75 188 GLY A O 1
ATOM 1388 N N . ARG A 1 189 ? -1.425 21.542 14.166 1.00 80.50 189 ARG A N 1
ATOM 1389 C CA . ARG A 1 189 ? -1.322 21.363 15.631 1.00 80.50 189 ARG A CA 1
ATOM 1390 C C . ARG A 1 189 ? -2.321 20.357 16.214 1.00 80.50 189 ARG A C 1
ATOM 1392 O O . ARG A 1 189 ? -2.002 19.726 17.210 1.00 80.50 189 ARG A O 1
ATOM 1399 N N . ASN A 1 190 ? -3.468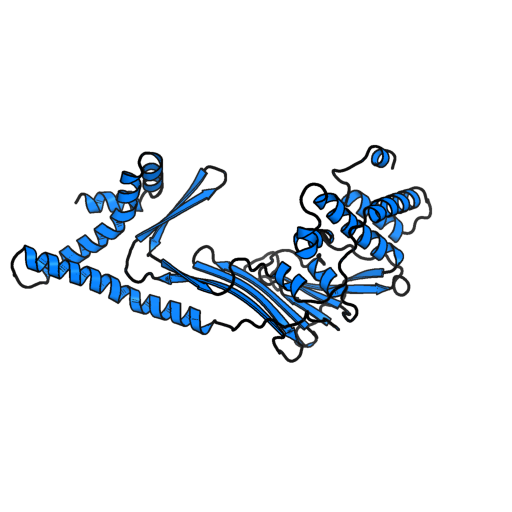 20.165 15.565 1.00 86.94 190 ASN A N 1
ATOM 1400 C CA . ASN A 1 190 ? -4.532 19.279 16.052 1.00 86.94 190 ASN A CA 1
ATOM 1401 C C . ASN A 1 190 ? -4.371 17.830 15.562 1.00 86.94 190 ASN A C 1
ATOM 1403 O O . ASN A 1 190 ? -5.174 16.971 15.908 1.00 86.94 190 ASN A O 1
ATOM 1407 N N . PHE A 1 191 ? -3.358 17.552 14.732 1.00 90.12 191 PHE A N 1
ATOM 1408 C CA . PHE A 1 191 ? -3.138 16.221 14.167 1.00 90.12 191 PHE A CA 1
ATOM 1409 C C . PHE A 1 191 ? -2.835 15.186 15.256 1.00 90.12 191 PHE A C 1
ATOM 1411 O O . PHE A 1 191 ? -3.437 14.119 15.273 1.00 90.12 191 PHE A O 1
ATOM 1418 N N . ILE A 1 192 ? -1.928 15.517 16.180 1.00 89.38 192 ILE A N 1
ATOM 1419 C CA . ILE A 1 192 ? -1.492 14.594 17.238 1.00 89.38 192 ILE A CA 1
ATOM 1420 C C . ILE A 1 192 ? -2.655 14.265 18.177 1.00 89.38 192 ILE A C 1
ATOM 1422 O O . ILE A 1 192 ? -2.877 13.100 18.481 1.00 89.38 192 ILE A O 1
ATOM 1426 N N . GLU A 1 193 ? -3.426 15.275 18.584 1.00 89.94 193 GLU A N 1
ATOM 1427 C CA . GLU A 1 193 ? -4.594 15.082 19.448 1.00 89.94 193 GLU A CA 1
ATOM 1428 C C . GLU A 1 193 ? -5.657 14.211 18.766 1.00 89.94 193 GLU A C 1
ATOM 1430 O O . GLU A 1 193 ? -6.153 13.274 19.377 1.00 89.94 193 GLU A O 1
ATOM 1435 N N . ALA A 1 194 ? -5.938 14.436 17.476 1.00 92.56 194 ALA A N 1
ATOM 1436 C CA . ALA A 1 194 ? -6.883 13.609 16.727 1.00 92.56 194 ALA A CA 1
ATOM 1437 C C . ALA A 1 194 ? -6.424 12.147 16.599 1.00 92.56 194 ALA A C 1
ATOM 1439 O O . ALA A 1 194 ? -7.245 11.244 16.741 1.00 92.56 194 ALA A O 1
ATOM 1440 N N . VAL A 1 195 ? -5.126 11.911 16.360 1.00 92.56 195 VAL A N 1
ATOM 1441 C CA . VAL A 1 195 ? -4.539 10.560 16.373 1.00 92.56 195 VAL A CA 1
ATOM 1442 C C . VAL A 1 195 ? -4.796 9.916 17.732 1.00 92.56 195 VAL A C 1
ATOM 1444 O O . VAL A 1 195 ? -5.429 8.868 17.782 1.00 92.56 195 VAL A O 1
ATOM 1447 N N . GLN A 1 196 ? -4.403 10.579 18.822 1.00 90.19 196 GLN A N 1
ATOM 1448 C CA . GLN A 1 196 ? -4.570 10.065 20.183 1.00 90.19 196 GLN A CA 1
ATOM 1449 C C . GLN A 1 196 ? -6.040 9.786 20.526 1.00 90.19 196 GLN A C 1
ATOM 1451 O O . GLN A 1 196 ? -6.334 8.745 21.107 1.00 90.19 196 GLN A O 1
ATOM 1456 N N . SER A 1 197 ? -6.970 10.660 20.133 1.00 92.31 197 SER A N 1
ATOM 1457 C CA . SER A 1 197 ? -8.409 10.451 20.325 1.00 92.31 197 SER A CA 1
ATOM 1458 C C . SER A 1 197 ? -8.917 9.179 19.651 1.00 92.31 197 SER A C 1
ATOM 1460 O O . SER A 1 197 ? -9.688 8.447 20.262 1.00 92.31 197 SER A O 1
ATOM 1462 N N . VAL A 1 198 ? -8.471 8.879 18.426 1.00 94.06 198 VAL A N 1
ATOM 1463 C CA . VAL A 1 198 ? -8.855 7.633 17.740 1.00 94.06 198 VAL A CA 1
ATOM 1464 C C . VAL A 1 198 ? -8.318 6.412 18.485 1.00 94.06 198 VAL A C 1
ATOM 1466 O O . VAL A 1 198 ? -9.040 5.432 18.657 1.00 94.06 198 VAL A O 1
ATOM 1469 N N . GLU A 1 199 ? -7.071 6.460 18.955 1.00 92.12 199 GLU A N 1
ATOM 1470 C CA . GLU A 1 199 ? -6.495 5.344 19.713 1.00 92.12 199 GLU A CA 1
ATOM 1471 C C . GLU A 1 199 ? -7.194 5.151 21.065 1.00 92.12 199 GLU A C 1
ATOM 1473 O O . GLU A 1 199 ? -7.461 4.017 21.467 1.00 92.12 199 GLU A O 1
ATOM 1478 N N . ALA A 1 200 ? -7.562 6.246 21.733 1.00 90.56 200 ALA A N 1
ATOM 1479 C CA . ALA A 1 200 ? -8.324 6.211 22.974 1.00 90.56 200 ALA A CA 1
ATOM 1480 C C . ALA A 1 200 ? -9.742 5.666 22.776 1.00 90.56 200 ALA A C 1
ATOM 1482 O O . ALA A 1 200 ? -10.195 4.840 23.569 1.00 90.56 200 ALA A O 1
ATOM 1483 N N . ASN A 1 201 ? -10.415 6.069 21.696 1.00 93.06 201 ASN A N 1
ATOM 1484 C CA . ASN A 1 201 ? -11.735 5.565 21.337 1.00 93.06 201 ASN A CA 1
ATOM 1485 C C . ASN A 1 201 ? -11.722 4.039 21.147 1.00 93.06 201 ASN A C 1
ATOM 1487 O O . ASN A 1 201 ? -12.541 3.337 21.741 1.00 93.06 201 ASN A O 1
ATOM 1491 N N . TRP A 1 202 ? -10.744 3.517 20.399 1.00 92.50 202 TRP A N 1
ATOM 1492 C CA . TRP A 1 202 ? -10.560 2.072 20.244 1.00 92.50 202 TRP A CA 1
ATOM 1493 C C . TRP 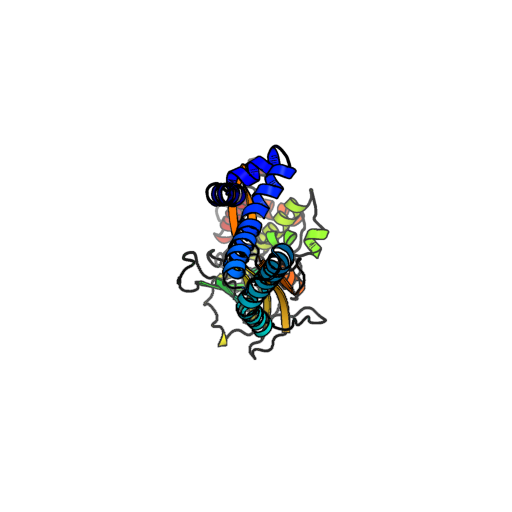A 1 202 ? -10.253 1.378 21.570 1.00 92.50 202 TRP A C 1
ATOM 1495 O O . TRP A 1 202 ? -10.817 0.321 21.843 1.00 92.50 202 TRP A O 1
ATOM 1505 N N . ALA A 1 203 ? -9.404 1.960 22.420 1.00 90.12 203 ALA A N 1
ATOM 1506 C CA . ALA A 1 203 ? -9.087 1.363 23.715 1.00 90.12 203 ALA A CA 1
ATOM 1507 C C . ALA A 1 203 ? -10.321 1.255 24.631 1.00 90.12 203 ALA A C 1
ATOM 1509 O O . ALA A 1 203 ? -10.539 0.211 25.250 1.00 90.12 203 ALA A O 1
ATOM 1510 N N . LEU A 1 204 ? -11.157 2.297 24.681 1.00 91.00 204 LEU A N 1
ATOM 1511 C CA . LEU A 1 204 ? -12.419 2.288 25.426 1.00 91.00 204 LEU A CA 1
ATOM 1512 C C . LEU A 1 204 ? -13.389 1.235 24.870 1.00 91.00 204 LEU A C 1
ATOM 1514 O O . LEU A 1 204 ? -13.891 0.397 25.616 1.00 91.00 204 LEU A O 1
ATOM 1518 N N . ARG A 1 205 ? -13.589 1.210 23.549 1.00 91.69 205 ARG A N 1
ATOM 1519 C CA . ARG A 1 205 ? -14.482 0.250 22.882 1.00 91.69 205 ARG A CA 1
ATOM 1520 C C . ARG A 1 205 ? -14.071 -1.205 23.132 1.00 91.69 205 ARG A C 1
ATOM 1522 O O . ARG A 1 205 ? -14.912 -2.022 23.497 1.00 91.69 205 ARG A O 1
ATOM 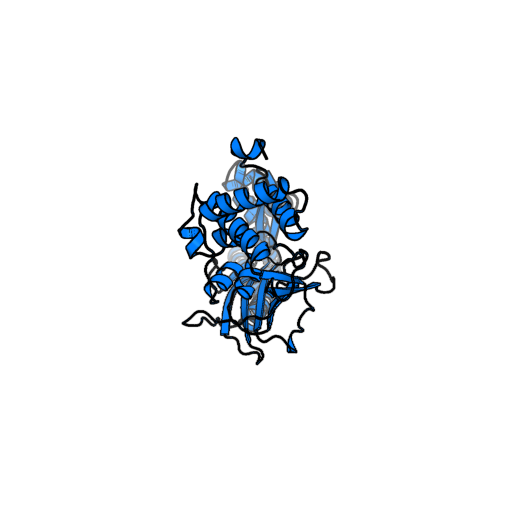1529 N N . LEU A 1 206 ? -12.777 -1.517 23.011 1.00 91.00 206 LEU A N 1
ATOM 1530 C CA . LEU A 1 206 ? -12.236 -2.875 23.180 1.00 91.00 206 LEU A CA 1
ATOM 1531 C C . LEU A 1 206 ? -12.170 -3.362 24.635 1.00 91.00 206 LEU A C 1
ATOM 1533 O O . LEU A 1 206 ? -11.877 -4.529 24.896 1.00 91.00 206 LEU A O 1
ATOM 1537 N N . THR A 1 207 ? -12.400 -2.479 25.600 1.00 86.75 207 THR A N 1
ATOM 1538 C CA . THR A 1 207 ? -12.421 -2.838 27.025 1.00 86.75 207 THR A CA 1
ATOM 1539 C C . THR A 1 207 ? -13.843 -2.909 27.565 1.00 86.75 207 THR A C 1
ATOM 1541 O O . THR A 1 207 ? -14.116 -3.709 28.462 1.00 86.75 207 THR A O 1
ATOM 1544 N N . GLN A 1 208 ? -14.767 -2.153 26.970 1.00 89.12 208 GLN A N 1
ATOM 1545 C CA . GLN A 1 208 ? -16.164 -2.084 27.386 1.00 89.12 208 GLN A CA 1
ATOM 1546 C C . GLN A 1 208 ? -17.042 -3.041 26.576 1.00 89.12 208 GLN A C 1
ATOM 1548 O O . GLN A 1 208 ? -17.508 -4.039 27.123 1.00 89.12 208 GLN A O 1
ATOM 1553 N N . ASP A 1 209 ? -17.201 -2.786 25.278 1.00 91.94 209 ASP A N 1
ATOM 1554 C CA . ASP A 1 209 ? -18.280 -3.376 24.476 1.00 91.94 209 ASP A CA 1
ATOM 1555 C C . ASP A 1 209 ? -17.824 -4.538 23.588 1.00 91.94 209 ASP A C 1
ATOM 1557 O O . ASP A 1 209 ? -18.587 -5.473 23.335 1.00 91.94 209 ASP A O 1
ATOM 1561 N N . GLU A 1 210 ? -16.574 -4.508 23.130 1.00 94.19 210 GLU A N 1
ATOM 1562 C CA . GLU A 1 210 ? -16.056 -5.452 22.139 1.00 94.19 210 GLU A CA 1
ATOM 1563 C C . GLU A 1 210 ? -14.702 -6.030 22.537 1.00 94.19 210 GLU A C 1
ATOM 1565 O O . GLU A 1 210 ? -14.020 -5.512 23.417 1.00 94.19 210 GLU A O 1
ATOM 1570 N N . ARG A 1 211 ? -14.288 -7.105 21.867 1.00 91.75 211 ARG A N 1
ATOM 1571 C CA . ARG A 1 211 ? -12.958 -7.705 21.958 1.00 91.75 211 ARG A CA 1
ATOM 1572 C C . ARG A 1 211 ? -12.422 -7.958 20.562 1.00 91.75 211 ARG A C 1
ATOM 1574 O O . ARG A 1 211 ? -13.065 -8.620 19.755 1.00 91.75 211 ARG A O 1
ATOM 1581 N N . LEU A 1 212 ? -11.207 -7.487 20.307 1.00 94.38 212 LEU A N 1
ATOM 1582 C CA . LEU A 1 212 ? -10.459 -7.881 19.124 1.00 94.38 212 LEU A CA 1
ATOM 1583 C C . LEU A 1 212 ? -9.763 -9.210 19.424 1.00 94.38 212 LEU A C 1
ATOM 1585 O O . LEU A 1 212 ? -8.982 -9.322 20.376 1.00 94.38 212 LEU A O 1
ATOM 1589 N N . ARG A 1 213 ? -10.059 -10.221 18.614 1.00 94.62 213 ARG A N 1
ATOM 1590 C CA . ARG A 1 213 ? -9.509 -11.569 18.750 1.00 94.62 213 ARG A CA 1
ATOM 1591 C C . ARG A 1 213 ? -8.757 -11.975 17.511 1.00 94.62 213 ARG A C 1
ATOM 1593 O O . ARG A 1 213 ? -9.186 -11.675 16.405 1.00 94.62 213 ARG A O 1
ATOM 1600 N N . GLN A 1 214 ? -7.663 -12.694 17.726 1.00 95.50 214 GLN A N 1
ATOM 1601 C CA . GLN A 1 214 ? -7.027 -13.448 16.663 1.00 95.50 214 GLN A CA 1
ATOM 1602 C C . GLN A 1 214 ? -7.845 -14.720 16.429 1.00 95.50 214 GLN A C 1
ATOM 1604 O O . GLN A 1 214 ? -8.138 -15.453 17.375 1.00 95.50 214 GLN A O 1
ATOM 1609 N N . VAL A 1 215 ? -8.231 -14.950 15.181 1.00 96.31 215 VAL A N 1
ATOM 1610 C CA . VAL A 1 215 ? -9.013 -16.108 14.736 1.00 96.31 215 VAL A CA 1
ATOM 1611 C C . VAL A 1 215 ? -8.242 -16.869 13.662 1.00 96.31 215 VAL A C 1
ATOM 1613 O O . VAL A 1 215 ? -7.171 -16.443 13.223 1.00 96.31 215 VAL A O 1
ATOM 1616 N N . GLU A 1 216 ? -8.767 -18.020 13.253 1.00 96.50 216 GLU A N 1
ATOM 1617 C CA . GLU A 1 216 ? -8.139 -18.820 12.208 1.00 96.50 216 GLU A CA 1
ATOM 1618 C C . GLU A 1 216 ? -8.132 -18.061 10.864 1.00 96.50 216 GLU A C 1
ATOM 1620 O O . GLU A 1 216 ? -9.168 -17.521 10.461 1.00 96.50 216 GLU A O 1
ATOM 1625 N N . PRO A 1 217 ? -6.977 -17.974 10.173 1.00 96.25 217 PRO A N 1
ATOM 1626 C CA . PRO A 1 217 ? -6.890 -17.335 8.867 1.00 96.25 217 PRO A CA 1
ATOM 1627 C C . PRO A 1 217 ? -7.812 -17.966 7.828 1.00 96.25 217 PRO A C 1
ATOM 1629 O O . PRO A 1 217 ? -7.760 -19.170 7.591 1.00 96.25 217 PRO A O 1
ATOM 1632 N N . VAL A 1 218 ? -8.590 -17.130 7.142 1.00 95.69 218 VAL A N 1
ATOM 1633 C CA . VAL A 1 218 ? -9.489 -17.576 6.074 1.00 95.69 218 VAL A CA 1
ATOM 1634 C C . VAL A 1 218 ? -8.688 -17.772 4.786 1.00 95.69 218 VAL A C 1
ATOM 1636 O O . VAL A 1 218 ? -7.900 -16.904 4.367 1.00 95.69 218 VAL A O 1
ATOM 1639 N N . ALA A 1 219 ? -8.858 -18.938 4.162 1.00 94.00 219 ALA A N 1
ATOM 1640 C CA . ALA A 1 219 ? -8.224 -19.261 2.892 1.00 94.00 219 ALA A CA 1
ATOM 1641 C C . ALA A 1 219 ? -8.769 -18.363 1.762 1.00 94.00 219 ALA A C 1
ATOM 1643 O O . ALA A 1 219 ? -9.876 -17.845 1.867 1.00 94.00 219 ALA A O 1
ATOM 1644 N N . PRO A 1 220 ? -8.015 -18.153 0.665 1.00 92.00 220 PRO A N 1
ATOM 1645 C CA . PRO A 1 220 ? -8.471 -17.310 -0.442 1.00 92.00 220 PRO A CA 1
ATOM 1646 C C . PRO A 1 220 ? -9.808 -17.753 -1.048 1.00 92.00 220 PRO A C 1
ATOM 1648 O O . PRO A 1 220 ? -10.600 -16.899 -1.421 1.00 92.00 220 PRO A O 1
ATOM 1651 N N . ASP A 1 221 ? -10.046 -19.065 -1.125 1.00 93.94 221 ASP A N 1
ATOM 1652 C CA . ASP A 1 221 ? -11.250 -19.638 -1.739 1.00 93.94 221 ASP A CA 1
ATOM 1653 C C . ASP A 1 221 ? -12.496 -19.505 -0.843 1.00 93.94 221 ASP A C 1
ATOM 1655 O O . ASP A 1 221 ? -13.617 -19.574 -1.341 1.00 93.94 221 ASP A O 1
ATOM 1659 N N . ASP A 1 222 ? -12.293 -19.272 0.458 1.00 95.81 222 ASP A N 1
ATOM 1660 C CA . ASP A 1 222 ? -13.351 -19.100 1.461 1.00 95.81 222 ASP A CA 1
ATOM 1661 C C . ASP A 1 222 ? -13.589 -17.618 1.814 1.00 95.81 222 ASP A C 1
ATOM 1663 O O . ASP A 1 222 ? -14.447 -17.297 2.635 1.00 95.81 222 ASP A O 1
ATOM 1667 N N . ALA A 1 223 ? -12.810 -16.700 1.232 1.00 96.50 223 ALA A N 1
ATOM 1668 C CA . ALA A 1 223 ? -12.943 -15.270 1.474 1.00 96.50 223 ALA A CA 1
ATOM 1669 C C . ALA A 1 223 ? -14.006 -14.653 0.553 1.00 96.50 223 ALA A C 1
ATOM 1671 O O . ALA A 1 223 ? -13.924 -14.757 -0.672 1.00 96.50 223 ALA A O 1
ATOM 1672 N N . ASP A 1 224 ? -14.956 -13.923 1.136 1.00 98.00 224 ASP A N 1
ATOM 1673 C CA . ASP A 1 224 ? -15.981 -13.183 0.394 1.00 98.00 224 ASP A CA 1
ATOM 1674 C C . ASP A 1 224 ? -15.385 -12.020 -0.410 1.00 98.00 224 ASP A C 1
ATOM 1676 O O . ASP A 1 224 ? -15.861 -11.683 -1.498 1.00 98.00 224 ASP A O 1
ATOM 1680 N N . TRP A 1 225 ? -14.315 -11.422 0.124 1.00 98.19 225 TRP A N 1
ATOM 1681 C CA . TRP A 1 225 ? -13.584 -10.330 -0.507 1.00 98.19 225 TRP A CA 1
ATOM 1682 C C . TRP A 1 225 ? -12.081 -10.530 -0.413 1.00 98.19 225 TRP A C 1
ATOM 1684 O O . TRP A 1 225 ? -11.537 -10.818 0.652 1.00 98.19 225 TRP A O 1
ATOM 1694 N N . ILE A 1 226 ? -11.385 -10.255 -1.513 1.00 98.00 226 ILE A N 1
ATOM 1695 C CA . ILE A 1 226 ? -9.925 -10.219 -1.564 1.00 98.00 226 ILE A CA 1
ATOM 1696 C C . ILE A 1 226 ? -9.487 -8.823 -1.997 1.00 98.00 226 ILE A C 1
ATOM 1698 O O . ILE A 1 226 ? -9.804 -8.344 -3.086 1.00 98.00 226 ILE A O 1
ATOM 1702 N N . ILE A 1 227 ? -8.722 -8.169 -1.135 1.00 97.88 227 ILE A N 1
ATOM 1703 C CA . ILE A 1 227 ? -8.157 -6.842 -1.335 1.00 97.88 227 ILE A CA 1
ATOM 1704 C C . ILE A 1 227 ? -6.648 -7.004 -1.486 1.00 97.88 227 ILE A C 1
ATOM 1706 O O . ILE A 1 227 ? -5.947 -7.341 -0.537 1.00 97.88 227 ILE A O 1
ATOM 1710 N N . ARG A 1 228 ? -6.127 -6.743 -2.684 1.00 96.75 228 ARG A N 1
ATOM 1711 C CA . ARG A 1 228 ? -4.697 -6.835 -2.998 1.00 96.75 228 ARG A CA 1
ATOM 1712 C C . ARG A 1 228 ? -4.069 -5.456 -3.065 1.00 96.75 228 ARG A C 1
ATOM 1714 O O . ARG A 1 228 ? -4.463 -4.631 -3.894 1.00 96.75 228 ARG A O 1
ATOM 1721 N N . ILE A 1 229 ? -3.059 -5.242 -2.231 1.00 95.56 229 ILE A N 1
ATOM 1722 C CA . ILE A 1 229 ? -2.228 -4.045 -2.204 1.00 95.56 229 ILE A CA 1
ATOM 1723 C C . ILE A 1 229 ? -0.831 -4.418 -2.699 1.00 95.56 229 ILE A C 1
ATOM 1725 O O . ILE A 1 229 ? -0.054 -5.070 -2.004 1.00 95.56 229 ILE A O 1
ATOM 1729 N N . GLU A 1 230 ? -0.503 -3.962 -3.903 1.00 92.75 230 GLU A N 1
ATOM 1730 C CA . GLU A 1 230 ? 0.816 -4.118 -4.510 1.00 92.75 230 GLU A CA 1
ATOM 1731 C C . GLU A 1 230 ? 1.548 -2.770 -4.458 1.00 92.75 230 GLU A C 1
ATOM 1733 O O . GLU A 1 230 ? 1.037 -1.742 -4.906 1.00 92.75 230 GLU A O 1
ATOM 1738 N N . ASN A 1 231 ? 2.766 -2.760 -3.936 1.00 90.81 231 ASN A N 1
ATOM 1739 C CA . ASN A 1 231 ? 3.697 -1.636 -3.912 1.00 90.81 231 ASN A CA 1
ATOM 1740 C C . ASN A 1 231 ? 5.114 -2.115 -4.268 1.00 90.81 231 ASN A C 1
ATOM 1742 O O . ASN A 1 231 ? 6.089 -1.852 -3.562 1.00 90.81 231 ASN A O 1
ATOM 1746 N N . GLN A 1 232 ? 5.226 -2.808 -5.398 1.00 88.06 232 GLN A N 1
ATOM 1747 C CA . GLN A 1 232 ? 6.490 -3.318 -5.908 1.00 88.06 232 GLN A CA 1
ATOM 1748 C C . GLN A 1 232 ? 7.363 -2.185 -6.455 1.00 88.06 232 GLN A C 1
ATOM 1750 O O . GLN A 1 232 ? 6.932 -1.316 -7.223 1.00 88.06 232 GLN A O 1
ATOM 1755 N N . SER A 1 233 ? 8.648 -2.217 -6.116 1.00 85.56 233 SER A N 1
ATOM 1756 C CA . SER A 1 233 ? 9.629 -1.267 -6.633 1.00 85.56 233 SER A CA 1
ATOM 1757 C C . SER A 1 233 ? 10.957 -1.967 -6.893 1.00 85.56 233 SER A C 1
ATOM 1759 O O . SER A 1 233 ? 11.736 -2.193 -5.972 1.00 85.56 233 SER A O 1
ATOM 1761 N N . SER A 1 234 ? 11.279 -2.248 -8.159 1.00 80.62 234 SER A N 1
ATOM 1762 C CA . SER A 1 234 ? 12.583 -2.807 -8.541 1.00 80.62 234 SER A CA 1
ATOM 1763 C C . SER A 1 234 ? 13.607 -1.682 -8.761 1.00 80.62 234 SER A C 1
ATOM 1765 O O . SER A 1 234 ? 14.101 -1.440 -9.868 1.00 80.62 234 SER A O 1
ATOM 1767 N N . GLY A 1 235 ? 13.880 -0.912 -7.707 1.00 74.81 235 GLY A N 1
ATOM 1768 C CA . GLY A 1 235 ? 14.763 0.253 -7.772 1.00 74.81 235 GLY A CA 1
ATOM 1769 C C . GLY A 1 235 ? 14.346 1.253 -8.860 1.00 74.81 235 GLY A C 1
ATOM 1770 O O . GLY A 1 235 ? 13.280 1.857 -8.792 1.00 74.81 235 GLY A O 1
ATOM 1771 N N . ARG A 1 236 ? 15.207 1.453 -9.868 1.00 68.31 236 ARG A N 1
ATOM 1772 C CA . ARG A 1 236 ? 15.005 2.441 -10.950 1.00 68.31 236 ARG A CA 1
ATOM 1773 C C . ARG A 1 236 ? 14.342 1.893 -12.211 1.00 68.31 236 ARG A C 1
ATOM 1775 O O . ARG A 1 236 ? 14.074 2.662 -13.131 1.00 68.31 236 ARG A O 1
ATOM 1782 N N . THR A 1 237 ? 14.151 0.581 -12.318 1.00 80.50 237 THR A N 1
ATOM 1783 C CA . THR A 1 237 ? 13.698 -0.038 -13.574 1.00 80.50 237 THR A CA 1
ATOM 1784 C C . THR A 1 237 ? 12.196 -0.214 -13.641 1.00 80.50 237 THR A C 1
ATOM 1786 O O . THR A 1 237 ? 11.640 -0.152 -14.735 1.00 80.50 237 THR A O 1
ATOM 1789 N N . SER A 1 238 ? 11.526 -0.406 -12.511 1.00 89.00 238 SER A N 1
ATOM 1790 C CA . SER A 1 238 ? 10.075 -0.498 -12.485 1.00 89.00 238 SER A CA 1
ATOM 1791 C C . SER A 1 238 ? 9.516 -0.115 -11.126 1.00 89.00 238 SER A C 1
ATOM 1793 O O . SER A 1 238 ? 10.165 -0.281 -10.092 1.00 89.00 238 SER A O 1
ATOM 1795 N N . ARG A 1 239 ? 8.297 0.410 -11.154 1.00 91.75 239 ARG A N 1
ATOM 1796 C CA . ARG A 1 239 ? 7.485 0.660 -9.974 1.00 91.75 239 ARG A CA 1
ATOM 1797 C C . ARG A 1 239 ? 6.049 0.304 -10.302 1.00 91.75 239 ARG A C 1
ATOM 1799 O O . ARG A 1 239 ? 5.544 0.775 -11.318 1.00 91.75 239 ARG A O 1
ATOM 1806 N N . LEU A 1 240 ? 5.407 -0.468 -9.444 1.00 92.38 240 LEU A N 1
ATOM 1807 C CA . LEU A 1 240 ? 3.993 -0.787 -9.511 1.00 92.38 240 LEU A CA 1
ATOM 1808 C C . LEU A 1 240 ? 3.368 -0.415 -8.171 1.00 92.38 240 LEU A C 1
ATOM 1810 O O . LEU A 1 240 ? 3.843 -0.818 -7.117 1.00 92.38 240 LEU A O 1
ATOM 1814 N N . ARG A 1 241 ? 2.313 0.384 -8.226 1.00 94.62 241 ARG A N 1
ATOM 1815 C CA . ARG A 1 241 ? 1.398 0.599 -7.116 1.00 94.62 241 ARG A CA 1
ATOM 1816 C C . ARG A 1 241 ? 0.023 0.219 -7.608 1.00 94.62 241 ARG A C 1
ATOM 1818 O O . ARG A 1 241 ? -0.448 0.824 -8.569 1.00 94.62 241 ARG A O 1
ATOM 1825 N N . ARG A 1 242 ? -0.601 -0.769 -6.993 1.00 95.19 242 ARG A N 1
ATOM 1826 C CA . ARG A 1 242 ? -1.932 -1.205 -7.383 1.00 95.19 242 ARG A CA 1
ATOM 1827 C C . ARG A 1 242 ? -2.756 -1.526 -6.155 1.00 95.19 242 ARG A C 1
ATOM 1829 O O . ARG A 1 242 ? -2.279 -2.180 -5.237 1.00 95.19 242 ARG A O 1
ATOM 1836 N N . LEU A 1 243 ? -3.999 -1.076 -6.188 1.00 96.62 243 LEU A N 1
ATOM 1837 C CA . LEU A 1 243 ? -5.058 -1.596 -5.345 1.00 96.62 243 LEU A CA 1
ATOM 1838 C C . LEU A 1 243 ? -6.023 -2.367 -6.239 1.00 96.62 243 LEU A C 1
ATOM 1840 O O . LEU A 1 243 ? -6.441 -1.841 -7.270 1.00 96.62 243 LEU A O 1
ATOM 1844 N N . THR A 1 244 ? -6.366 -3.593 -5.859 1.00 97.44 244 THR A N 1
ATOM 1845 C CA . THR A 1 244 ? -7.427 -4.376 -6.504 1.00 97.44 244 THR A CA 1
ATOM 1846 C C . THR A 1 244 ? -8.358 -4.932 -5.435 1.00 97.44 244 THR A C 1
ATOM 1848 O O . THR A 1 244 ? -7.872 -5.493 -4.461 1.00 97.44 244 THR A O 1
ATOM 1851 N N . ILE A 1 245 ? -9.670 -4.793 -5.622 1.00 97.75 245 ILE A N 1
ATOM 1852 C CA . ILE A 1 245 ? -10.698 -5.388 -4.760 1.00 97.75 245 ILE A CA 1
ATOM 1853 C C . ILE A 1 245 ? -11.524 -6.337 -5.622 1.00 97.75 245 ILE A C 1
ATOM 1855 O O . ILE A 1 245 ? -12.088 -5.920 -6.641 1.00 97.75 245 ILE A O 1
ATOM 1859 N N . THR A 1 246 ? -11.559 -7.603 -5.227 1.00 97.69 246 THR A N 1
ATOM 1860 C CA . THR A 1 246 ? -12.305 -8.674 -5.891 1.00 97.69 246 THR A CA 1
ATOM 1861 C C . THR A 1 246 ? -13.272 -9.339 -4.929 1.00 97.69 246 THR A C 1
ATOM 1863 O O . THR A 1 246 ? -12.953 -9.467 -3.749 1.00 97.69 246 THR A O 1
ATOM 1866 N N . ASP A 1 247 ? -14.422 -9.769 -5.438 1.00 96.81 247 ASP A N 1
ATOM 1867 C CA . ASP A 1 247 ? -15.360 -10.617 -4.695 1.00 96.81 247 ASP A CA 1
ATOM 1868 C C . ASP A 1 247 ? -14.978 -12.109 -4.785 1.00 96.81 247 ASP A C 1
ATOM 1870 O O . ASP A 1 247 ? -14.053 -12.483 -5.516 1.00 96.81 247 ASP A O 1
ATOM 1874 N N . ALA A 1 248 ? -15.721 -12.961 -4.075 1.00 95.12 248 ALA A N 1
ATOM 1875 C CA . ALA A 1 248 ? -15.571 -14.419 -4.084 1.00 95.12 248 ALA A CA 1
ATOM 1876 C C . ALA A 1 248 ? -15.703 -15.052 -5.483 1.00 95.12 248 ALA A C 1
ATOM 1878 O O . ALA A 1 248 ? -15.109 -16.089 -5.766 1.00 95.12 248 ALA A O 1
ATOM 1879 N N . ALA A 1 249 ? -16.463 -14.427 -6.390 1.00 95.31 249 ALA A N 1
ATOM 1880 C CA . ALA A 1 249 ? -16.607 -14.891 -7.770 1.00 95.31 249 ALA A CA 1
ATOM 1881 C C . ALA A 1 249 ? -15.403 -14.507 -8.656 1.00 95.31 249 ALA A C 1
ATOM 1883 O O . ALA A 1 249 ? -15.345 -14.885 -9.829 1.00 95.31 249 ALA A O 1
ATOM 1884 N N . GLY A 1 250 ? -14.441 -13.749 -8.117 1.00 94.38 250 GLY A N 1
ATOM 1885 C CA . GLY A 1 250 ? -13.286 -13.223 -8.840 1.00 94.38 250 GLY A CA 1
ATOM 1886 C C . GLY A 1 250 ? -13.594 -11.970 -9.667 1.00 94.38 250 GLY A C 1
ATOM 1887 O O . GLY A 1 250 ? -12.753 -11.531 -10.460 1.00 94.38 250 GLY A O 1
ATOM 1888 N N . THR A 1 251 ? -14.774 -11.370 -9.498 1.00 96.31 251 THR A N 1
ATOM 1889 C CA . THR A 1 251 ? -15.163 -10.130 -10.173 1.00 96.31 251 THR A CA 1
ATOM 1890 C C . THR A 1 251 ? -14.414 -8.960 -9.557 1.00 96.31 251 THR A C 1
ATOM 1892 O O . THR A 1 251 ? -14.368 -8.794 -8.341 1.00 96.31 251 THR A O 1
ATOM 1895 N N . VAL A 1 252 ? -13.825 -8.115 -10.400 1.00 97.25 252 VAL A N 1
ATOM 1896 C CA . VAL A 1 252 ? -13.057 -6.946 -9.956 1.00 97.25 252 VAL A CA 1
ATOM 1897 C C . VAL A 1 252 ? -13.997 -5.757 -9.815 1.00 97.25 252 VAL A C 1
ATOM 1899 O O . VAL A 1 252 ? -14.462 -5.218 -10.817 1.00 97.25 252 VAL A O 1
ATOM 1902 N N . HIS A 1 253 ? -14.224 -5.322 -8.578 1.00 96.94 253 HIS A N 1
ATOM 1903 C CA . HIS A 1 253 ? -15.084 -4.174 -8.259 1.00 96.94 253 HIS A CA 1
ATOM 1904 C C . HIS A 1 253 ? -14.309 -2.862 -8.181 1.00 96.94 253 HIS A C 1
ATOM 1906 O O . HIS A 1 253 ? -14.847 -1.796 -8.474 1.00 96.94 253 HIS A O 1
ATOM 1912 N N . TYR A 1 254 ? -13.025 -2.937 -7.829 1.00 97.38 254 TYR A N 1
ATOM 1913 C CA . TYR A 1 254 ? -12.128 -1.789 -7.811 1.00 97.38 254 TYR A CA 1
ATOM 1914 C C . TYR A 1 254 ? -10.753 -2.179 -8.339 1.00 97.38 254 TYR A C 1
ATOM 1916 O O . TYR A 1 254 ? -10.183 -3.195 -7.937 1.00 97.38 254 TYR A O 1
ATOM 1924 N N . ARG A 1 255 ? -10.180 -1.339 -9.196 1.00 96.38 255 ARG A N 1
ATOM 1925 C CA . ARG A 1 255 ? -8.770 -1.374 -9.559 1.00 96.38 255 ARG A CA 1
ATOM 1926 C C . ARG A 1 255 ? -8.263 0.028 -9.838 1.00 96.38 255 ARG A C 1
ATOM 1928 O O . ARG A 1 255 ? -8.788 0.709 -10.714 1.00 96.38 255 ARG A O 1
ATOM 1935 N N . GLN A 1 256 ? -7.191 0.403 -9.155 1.00 95.38 256 GLN A N 1
ATOM 1936 C CA . GLN A 1 256 ? -6.442 1.613 -9.466 1.00 95.38 256 GLN A CA 1
ATOM 1937 C C . GLN A 1 256 ? -4.960 1.276 -9.548 1.00 95.38 256 GLN A C 1
ATOM 1939 O O . GLN A 1 256 ? -4.385 0.734 -8.599 1.00 95.38 256 GLN A O 1
ATOM 1944 N N . THR A 1 257 ? -4.342 1.596 -10.683 1.00 94.75 257 THR A N 1
ATOM 1945 C CA . THR A 1 257 ? -2.962 1.221 -10.980 1.00 94.75 257 THR A CA 1
ATOM 1946 C C . THR A 1 257 ? -2.133 2.455 -11.298 1.00 94.75 257 THR A C 1
ATOM 1948 O O . THR A 1 257 ? -2.471 3.248 -12.166 1.00 94.75 257 THR A O 1
ATOM 1951 N N . TYR A 1 258 ? -0.977 2.579 -10.657 1.00 94.56 258 TYR A N 1
ATOM 1952 C CA . TYR A 1 258 ? 0.118 3.410 -11.129 1.00 94.56 258 TYR A CA 1
ATOM 1953 C C . TYR A 1 258 ? 1.313 2.525 -11.433 1.00 94.56 258 TYR A C 1
ATOM 1955 O O . TYR A 1 258 ? 1.841 1.834 -10.559 1.00 94.56 258 TYR A O 1
ATOM 1963 N N . ARG A 1 259 ? 1.778 2.561 -12.676 1.00 93.06 259 ARG A N 1
ATOM 1964 C CA . ARG A 1 259 ? 2.921 1.763 -13.103 1.00 93.06 259 ARG A CA 1
ATOM 1965 C C . ARG A 1 259 ? 3.911 2.625 -13.841 1.00 93.06 259 ARG A C 1
ATOM 1967 O O . ARG A 1 259 ? 3.554 3.379 -14.740 1.00 93.06 259 ARG A O 1
ATOM 1974 N N . THR A 1 260 ? 5.181 2.429 -13.525 1.00 93.00 260 THR A N 1
ATOM 1975 C CA . THR A 1 260 ? 6.279 2.936 -14.334 1.00 93.00 260 THR A CA 1
ATOM 1976 C C . THR A 1 260 ? 7.249 1.828 -14.681 1.00 93.00 260 THR A C 1
ATOM 1978 O O . THR A 1 260 ? 7.512 0.949 -13.862 1.00 93.00 260 THR A O 1
ATOM 1981 N N . GLN A 1 261 ? 7.795 1.879 -15.888 1.00 93.38 261 GLN A N 1
ATOM 1982 C CA . GLN A 1 261 ? 8.824 0.955 -16.336 1.00 93.38 261 GLN A CA 1
ATOM 1983 C C . GLN A 1 261 ? 9.833 1.694 -17.205 1.00 93.38 261 GLN A C 1
ATOM 1985 O O . GLN A 1 261 ? 9.474 2.427 -18.125 1.00 93.38 261 GLN A O 1
ATOM 1990 N N . ALA A 1 262 ? 11.111 1.499 -16.911 1.00 91.62 262 ALA A N 1
ATOM 1991 C CA . ALA A 1 262 ? 12.198 1.986 -17.731 1.00 91.62 262 ALA A CA 1
ATOM 1992 C C . ALA A 1 262 ? 12.388 1.034 -18.920 1.00 91.62 262 ALA A C 1
ATOM 1994 O O . ALA A 1 262 ? 12.740 -0.133 -18.747 1.00 91.62 262 ALA A O 1
ATOM 1995 N N . VAL A 1 263 ? 12.173 1.540 -20.130 1.00 92.44 263 VAL A N 1
ATOM 1996 C CA . VAL A 1 263 ? 12.464 0.842 -21.386 1.00 92.44 263 VAL A CA 1
ATOM 1997 C C . VAL A 1 263 ? 13.738 1.416 -22.005 1.00 92.44 263 VAL A C 1
ATOM 1999 O O . VAL A 1 263 ? 14.081 2.565 -21.726 1.00 92.44 263 VAL A O 1
ATOM 2002 N N . PRO A 1 264 ? 14.470 0.672 -22.848 1.00 91.56 264 PRO A N 1
ATOM 2003 C CA . PRO A 1 264 ? 15.576 1.246 -23.607 1.00 91.56 264 PRO A CA 1
ATOM 2004 C C . PRO A 1 264 ? 15.149 2.504 -24.381 1.00 91.56 264 PRO A C 1
ATOM 2006 O O . PRO A 1 264 ? 14.033 2.581 -24.909 1.00 91.56 264 PRO A O 1
ATOM 2009 N N . ALA A 1 265 ? 16.028 3.504 -24.437 1.00 90.31 265 ALA A N 1
ATOM 2010 C CA . ALA A 1 265 ? 15.773 4.738 -25.175 1.00 90.31 265 ALA A CA 1
ATOM 2011 C C . ALA A 1 265 ? 15.611 4.500 -26.689 1.00 90.31 265 ALA A C 1
ATOM 2013 O O . ALA A 1 265 ? 15.882 3.421 -27.207 1.00 90.31 265 ALA A O 1
ATOM 2014 N N . ARG A 1 266 ? 15.150 5.512 -27.435 1.00 88.25 266 ARG A N 1
ATOM 2015 C CA . ARG A 1 266 ? 14.981 5.393 -28.900 1.00 88.25 266 ARG A CA 1
ATOM 2016 C C . ARG A 1 266 ? 16.313 5.242 -29.645 1.00 88.25 266 ARG A C 1
ATOM 2018 O O . ARG A 1 266 ? 16.354 4.589 -30.682 1.00 88.25 266 ARG A O 1
ATOM 2025 N N . THR A 1 267 ? 17.372 5.833 -29.103 1.00 86.94 267 THR A N 1
ATOM 2026 C CA . THR A 1 267 ? 18.747 5.772 -29.604 1.00 86.94 267 THR A CA 1
ATOM 2027 C C . THR A 1 267 ? 19.690 5.387 -28.474 1.00 86.94 267 THR A C 1
ATOM 2029 O O . THR A 1 267 ? 19.403 5.630 -27.299 1.00 86.94 267 THR A O 1
ATOM 2032 N N . PHE A 1 268 ? 20.831 4.793 -28.821 1.00 88.00 268 PHE A N 1
ATOM 2033 C CA . PHE A 1 268 ? 21.861 4.483 -27.840 1.00 88.00 268 PHE A CA 1
ATOM 2034 C C . PHE A 1 268 ? 22.469 5.768 -27.264 1.00 88.00 268 PHE A C 1
ATOM 2036 O O . PHE A 1 268 ? 22.923 6.646 -27.999 1.00 88.00 268 PHE A O 1
ATOM 2043 N N . TYR A 1 269 ? 22.526 5.853 -25.943 1.00 87.75 269 TYR A N 1
ATOM 2044 C CA . TYR A 1 269 ? 23.369 6.802 -25.230 1.00 87.75 269 TYR A CA 1
ATOM 2045 C C . TYR A 1 269 ? 23.752 6.212 -23.875 1.00 87.75 269 TYR A C 1
ATOM 2047 O O . TYR A 1 269 ? 23.146 5.243 -23.418 1.00 87.75 269 TYR A O 1
ATOM 2055 N N . VAL A 1 270 ? 24.757 6.793 -23.233 1.00 86.06 270 VAL A N 1
ATOM 2056 C CA . VAL A 1 270 ? 25.133 6.488 -21.854 1.00 86.06 270 VAL A CA 1
ATOM 2057 C C . VAL A 1 270 ? 24.578 7.602 -20.969 1.00 86.06 270 VAL A C 1
ATOM 2059 O O . VAL A 1 270 ? 24.961 8.762 -21.113 1.00 86.06 270 VAL A O 1
ATOM 2062 N N . GLY A 1 271 ? 23.619 7.259 -20.113 1.00 84.12 271 GLY A N 1
ATOM 2063 C CA . GLY A 1 271 ? 23.057 8.134 -19.090 1.00 84.12 271 GLY A CA 1
ATOM 2064 C C . GLY A 1 271 ? 23.904 8.128 -17.820 1.00 84.12 271 GLY A C 1
ATOM 2065 O O . GLY A 1 271 ? 24.676 7.198 -17.579 1.00 84.12 271 GLY A O 1
ATOM 2066 N N . PHE A 1 272 ? 23.749 9.164 -17.003 1.00 83.69 272 PHE A N 1
ATOM 2067 C CA . PHE A 1 272 ? 24.463 9.336 -15.744 1.00 83.69 272 PHE A CA 1
ATOM 2068 C C . PHE A 1 272 ? 23.469 9.653 -14.634 1.00 83.69 272 PHE A C 1
ATOM 2070 O O . PHE A 1 272 ? 22.630 10.535 -14.799 1.00 83.69 272 PHE A O 1
ATOM 2077 N N . ASP A 1 273 ? 23.585 8.951 -13.512 1.00 81.88 273 ASP A N 1
ATOM 2078 C CA . ASP A 1 273 ? 22.748 9.179 -12.345 1.00 81.88 273 ASP A CA 1
ATOM 2079 C C . ASP A 1 273 ? 23.584 9.496 -11.104 1.00 81.88 273 ASP A C 1
ATOM 2081 O O . ASP A 1 273 ? 24.615 8.868 -10.846 1.00 81.88 273 ASP A O 1
ATOM 2085 N N . VAL A 1 274 ? 23.052 10.386 -10.264 1.00 77.75 274 VAL A N 1
ATOM 2086 C CA . VAL A 1 274 ? 23.608 10.729 -8.949 1.00 77.75 274 VAL A CA 1
ATOM 2087 C C . VAL A 1 274 ? 22.596 10.382 -7.862 1.00 77.75 274 VAL A C 1
ATOM 2089 O O . VAL A 1 274 ? 21.403 10.648 -7.998 1.00 77.75 274 VAL A O 1
ATOM 2092 N N . HIS A 1 275 ? 23.068 9.767 -6.783 1.00 74.19 275 HIS A N 1
ATOM 2093 C CA . HIS A 1 275 ? 22.298 9.531 -5.569 1.00 74.19 275 HIS A CA 1
ATOM 2094 C C . HIS A 1 275 ? 22.763 10.513 -4.497 1.00 74.19 275 HIS A C 1
ATOM 2096 O O . HIS A 1 275 ? 23.953 10.586 -4.188 1.00 74.19 275 HIS A O 1
ATOM 2102 N N . PHE A 1 276 ? 21.813 11.252 -3.932 1.00 63.38 276 PHE A N 1
ATOM 2103 C CA . PHE A 1 276 ? 22.036 12.126 -2.789 1.00 63.38 276 PHE A CA 1
ATOM 2104 C C . PHE A 1 276 ? 21.427 11.457 -1.556 1.00 63.38 276 PHE A C 1
ATOM 2106 O O . PHE A 1 276 ? 20.247 11.111 -1.565 1.00 63.38 276 PHE A O 1
ATOM 2113 N N . GLY A 1 277 ? 22.227 11.241 -0.514 1.00 52.66 277 GLY A N 1
ATOM 2114 C CA . GLY A 1 277 ? 21.791 10.671 0.760 1.00 52.66 277 GLY A CA 1
ATOM 2115 C C . GLY A 1 277 ? 22.412 11.443 1.920 1.00 52.66 277 GLY A C 1
ATOM 2116 O O . GLY A 1 277 ? 23.620 11.671 1.926 1.00 52.66 277 GLY A O 1
ATOM 2117 N N . GLY A 1 278 ? 21.591 11.890 2.877 1.00 53.88 278 GLY A N 1
ATOM 2118 C CA . GLY A 1 278 ? 22.060 12.548 4.107 1.00 53.88 278 GLY A CA 1
ATOM 2119 C C . GLY A 1 278 ? 22.996 13.745 3.889 1.00 53.88 278 GLY A C 1
ATOM 2120 O O . GLY A 1 278 ? 23.982 13.879 4.601 1.00 53.88 278 GLY A O 1
ATOM 2121 N N . GLY A 1 279 ? 22.755 14.572 2.865 1.00 55.81 279 GLY A N 1
ATOM 2122 C CA . GLY A 1 279 ? 23.605 15.733 2.555 1.00 55.81 279 GLY A CA 1
ATOM 2123 C C . GLY A 1 279 ? 24.928 15.414 1.841 1.00 55.81 279 GLY A C 1
ATOM 2124 O O . GLY A 1 279 ? 25.702 16.328 1.574 1.00 55.81 279 GLY A O 1
ATOM 2125 N N . THR A 1 280 ? 25.183 14.152 1.475 1.00 57.59 280 THR A N 1
ATOM 2126 C CA . THR A 1 280 ? 26.363 13.734 0.697 1.00 57.59 280 THR A CA 1
ATOM 2127 C C . THR A 1 280 ? 25.966 12.965 -0.569 1.00 57.59 280 THR A C 1
ATOM 2129 O O . THR A 1 280 ? 24.845 12.468 -0.701 1.00 57.59 280 THR A O 1
ATOM 2132 N N . ILE A 1 281 ? 26.876 12.884 -1.547 1.00 68.44 281 ILE A N 1
ATOM 2133 C CA . ILE A 1 281 ? 26.686 12.060 -2.750 1.00 68.44 281 ILE A CA 1
ATOM 2134 C C . ILE A 1 281 ? 26.986 10.607 -2.371 1.00 68.44 281 ILE A C 1
ATOM 2136 O O . ILE A 1 281 ? 28.149 10.216 -2.257 1.00 68.44 281 ILE A O 1
ATOM 2140 N N . SER A 1 282 ? 25.936 9.812 -2.173 1.00 64.69 282 SER A N 1
ATOM 2141 C CA . SER A 1 282 ? 26.037 8.413 -1.746 1.00 64.69 282 SER A CA 1
ATOM 2142 C C . SER A 1 282 ? 26.461 7.473 -2.880 1.00 64.69 282 SER A C 1
ATOM 2144 O O . SER A 1 282 ? 27.009 6.404 -2.623 1.00 64.69 282 SER A O 1
ATOM 2146 N N . GLY A 1 283 ? 26.295 7.881 -4.144 1.00 77.94 283 GLY A N 1
ATOM 2147 C CA . GLY A 1 283 ? 26.784 7.122 -5.295 1.00 77.94 283 GLY A CA 1
ATOM 2148 C C . GLY A 1 283 ? 26.553 7.817 -6.635 1.00 77.94 283 GLY A C 1
ATOM 2149 O O . GLY A 1 283 ? 25.570 8.532 -6.812 1.00 77.94 283 GLY A O 1
ATOM 2150 N N . ALA A 1 284 ? 27.443 7.579 -7.597 1.00 80.69 284 ALA A N 1
ATOM 2151 C CA . ALA A 1 284 ? 27.320 8.048 -8.976 1.00 80.69 284 ALA A CA 1
ATOM 2152 C C . ALA A 1 284 ? 27.598 6.883 -9.930 1.00 80.69 284 ALA A C 1
ATOM 2154 O O . ALA A 1 284 ? 28.565 6.147 -9.726 1.00 80.69 284 ALA A O 1
ATOM 2155 N N . SER A 1 285 ? 26.759 6.697 -10.947 1.00 85.06 285 SER A N 1
ATOM 2156 C CA . SER A 1 285 ? 26.916 5.594 -11.897 1.00 85.06 285 SER A CA 1
ATOM 2157 C C . SER A 1 285 ? 26.416 5.945 -13.294 1.00 85.06 285 SER A C 1
ATOM 2159 O O . SER A 1 285 ? 25.489 6.736 -13.476 1.00 85.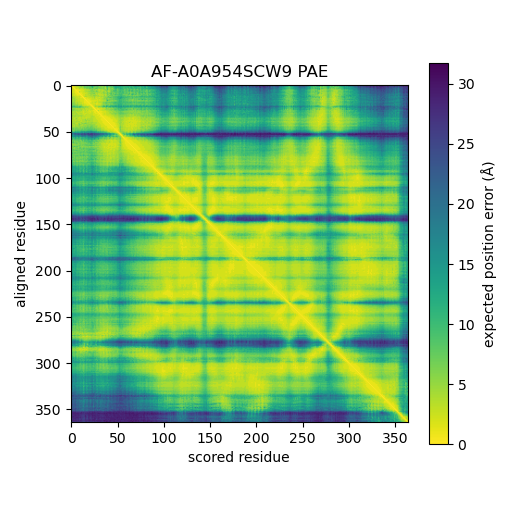06 285 SER A O 1
ATOM 2161 N N . PHE A 1 286 ? 27.044 5.326 -14.293 1.00 86.06 286 PHE A N 1
ATOM 2162 C CA . PHE A 1 286 ? 26.591 5.366 -15.677 1.00 86.06 286 PHE A CA 1
ATOM 2163 C C . PHE A 1 286 ? 25.669 4.183 -15.977 1.00 86.06 286 PHE A C 1
ATOM 2165 O O . PHE A 1 286 ? 25.836 3.091 -15.433 1.00 86.06 286 PHE A O 1
ATOM 2172 N N . HIS A 1 287 ? 24.707 4.393 -16.868 1.00 85.31 287 HIS A N 1
ATOM 2173 C CA . HIS A 1 287 ? 23.777 3.368 -17.328 1.00 85.31 287 HIS A CA 1
ATOM 2174 C C . HIS A 1 287 ? 23.499 3.534 -18.825 1.00 85.31 287 HIS A C 1
ATOM 2176 O O . HIS A 1 287 ? 23.680 4.608 -19.391 1.00 85.31 287 HIS A O 1
ATOM 2182 N N . VAL A 1 288 ? 23.043 2.476 -19.496 1.00 86.25 288 VAL A N 1
ATOM 2183 C CA . VAL A 1 288 ? 22.546 2.602 -20.876 1.00 86.25 288 VAL A CA 1
ATOM 2184 C C . VAL A 1 288 ? 21.247 3.396 -20.858 1.00 86.25 288 VAL A C 1
ATOM 2186 O O . VAL A 1 288 ? 20.389 3.130 -20.021 1.00 86.25 288 VAL A O 1
ATOM 2189 N N . GLY A 1 289 ? 21.105 4.339 -21.785 1.00 85.44 289 GLY A N 1
ATOM 2190 C CA . GLY A 1 289 ? 19.981 5.256 -21.891 1.00 85.44 289 GLY A CA 1
ATOM 2191 C C . GLY A 1 289 ? 18.620 4.568 -21.850 1.00 85.44 289 GLY A C 1
ATOM 2192 O O . GLY A 1 289 ? 18.361 3.594 -22.565 1.00 85.44 289 GLY A O 1
ATOM 2193 N N . ARG A 1 290 ? 17.734 5.099 -21.007 1.00 89.19 290 ARG A N 1
ATOM 2194 C CA . ARG A 1 290 ? 16.388 4.577 -20.765 1.00 89.19 290 ARG A CA 1
ATOM 2195 C C . ARG A 1 290 ? 15.355 5.682 -20.931 1.00 89.19 290 ARG A C 1
ATOM 2197 O O . ARG A 1 290 ? 15.597 6.836 -20.601 1.00 89.19 290 ARG A O 1
ATOM 2204 N N . GLN A 1 291 ? 14.183 5.300 -21.406 1.00 90.00 291 GLN A N 1
ATOM 2205 C CA . GLN A 1 291 ? 12.973 6.101 -21.401 1.00 90.00 291 GLN A CA 1
ATOM 2206 C C . GLN A 1 291 ? 12.030 5.518 -20.347 1.00 90.00 291 GLN A C 1
ATOM 2208 O O . GLN A 1 291 ? 11.801 4.312 -20.327 1.00 90.00 291 GLN A O 1
ATOM 2213 N N . GLN A 1 292 ? 11.465 6.353 -19.480 1.00 90.81 292 GLN A N 1
ATOM 2214 C CA . GLN A 1 292 ? 10.449 5.896 -18.538 1.00 90.81 292 GLN A CA 1
ATOM 2215 C C . GLN A 1 292 ? 9.076 5.956 -19.206 1.00 90.81 292 GLN A C 1
ATOM 2217 O O . GLN A 1 292 ? 8.680 6.995 -19.733 1.00 90.81 292 GLN A O 1
ATOM 2222 N N . LEU A 1 293 ? 8.373 4.829 -19.209 1.00 91.50 293 LEU A N 1
ATOM 2223 C CA . LEU A 1 293 ? 6.948 4.766 -19.504 1.00 91.50 293 LEU A CA 1
ATOM 2224 C C . LEU A 1 293 ? 6.196 4.811 -18.183 1.00 91.50 293 LEU A C 1
ATOM 2226 O O . LEU A 1 293 ? 6.639 4.210 -17.201 1.00 91.50 293 LEU A O 1
ATOM 2230 N N . SER A 1 294 ? 5.087 5.535 -18.159 1.00 92.25 294 SER A N 1
ATOM 2231 C CA . SER A 1 294 ? 4.240 5.681 -16.984 1.00 92.25 294 SER A CA 1
ATOM 2232 C C . SER A 1 294 ? 2.779 5.636 -17.387 1.00 92.25 294 SER A C 1
ATOM 2234 O O . SER A 1 294 ? 2.400 6.252 -18.381 1.00 92.25 294 SER A O 1
ATOM 2236 N N . GLU A 1 295 ? 1.975 4.969 -16.575 1.00 91.88 295 GLU A N 1
ATOM 2237 C CA . GLU A 1 295 ? 0.525 4.923 -16.703 1.00 91.88 295 GLU A CA 1
ATOM 2238 C C . GLU A 1 295 ? -0.111 5.082 -15.324 1.00 91.88 295 GLU A C 1
ATOM 2240 O O . GLU A 1 295 ? 0.463 4.656 -14.315 1.00 91.88 295 GLU A O 1
ATOM 2245 N N . GLY A 1 296 ? -1.289 5.703 -15.309 1.00 88.94 296 GLY A N 1
ATOM 2246 C CA . GLY A 1 296 ? -2.050 5.981 -14.104 1.00 88.94 296 GLY A CA 1
ATOM 2247 C C . GLY A 1 296 ? -1.598 7.240 -13.376 1.00 88.94 296 GLY A C 1
ATOM 2248 O O . GLY A 1 296 ? -0.680 7.958 -13.786 1.00 88.94 296 GLY A O 1
ATOM 2249 N N . GLU A 1 297 ? -2.268 7.518 -12.266 1.00 88.44 297 GLU A N 1
ATOM 2250 C CA . GLU A 1 297 ? -2.022 8.716 -11.480 1.00 88.44 297 GLU A CA 1
ATOM 2251 C C . GLU A 1 297 ? -0.818 8.525 -10.538 1.00 88.44 297 GLU A C 1
ATOM 2253 O O . GLU A 1 297 ? -0.774 7.629 -9.700 1.00 88.44 297 GLU A O 1
ATOM 2258 N N . ARG A 1 298 ? 0.186 9.406 -10.632 1.00 83.81 298 ARG A N 1
ATOM 2259 C CA . ARG A 1 298 ? 1.411 9.313 -9.812 1.00 83.81 298 ARG A CA 1
ATOM 2260 C C . ARG A 1 298 ? 1.149 9.430 -8.305 1.00 83.81 298 ARG A C 1
ATOM 2262 O O . ARG A 1 298 ? 1.946 8.924 -7.507 1.00 83.81 298 ARG A O 1
ATOM 2269 N N . SER A 1 299 ? 0.061 10.097 -7.923 1.00 84.50 299 SER A N 1
ATOM 2270 C CA . SER A 1 299 ? -0.386 10.281 -6.540 1.00 84.50 299 SER A CA 1
ATOM 2271 C C . SER A 1 299 ? -0.943 9.014 -5.903 1.00 84.50 299 SER A C 1
ATOM 2273 O O . SER A 1 299 ? -1.137 9.035 -4.690 1.00 84.50 299 SER A O 1
ATOM 2275 N N . VAL A 1 300 ? -1.191 7.938 -6.666 1.00 87.31 300 VAL A N 1
ATOM 2276 C CA . VAL A 1 300 ? -1.813 6.718 -6.136 1.00 87.31 300 VAL A CA 1
ATOM 2277 C C . VAL A 1 300 ? -1.016 6.205 -4.944 1.00 87.31 300 VAL A C 1
ATOM 2279 O O . VAL A 1 300 ? 0.175 5.874 -5.039 1.00 87.31 300 VAL A O 1
ATOM 2282 N N . GLN A 1 301 ? -1.709 6.177 -3.811 1.00 92.62 301 GLN A N 1
ATOM 2283 C CA . GLN A 1 301 ? -1.295 5.582 -2.551 1.00 92.62 301 GLN A CA 1
ATOM 2284 C C . GLN A 1 301 ? -2.334 4.498 -2.259 1.00 92.62 301 GLN A C 1
ATOM 2286 O O . GLN A 1 301 ? -3.452 4.852 -1.887 1.00 92.62 301 GLN A O 1
ATOM 2291 N N . PRO A 1 302 ? -2.009 3.211 -2.493 1.00 93.44 302 PRO A N 1
ATOM 2292 C CA . PRO A 1 302 ? -2.985 2.122 -2.435 1.00 93.44 302 PRO A CA 1
ATOM 2293 C C . PRO A 1 302 ? -3.788 2.070 -1.132 1.00 93.44 302 PRO A C 1
ATOM 2295 O O . PRO A 1 302 ? -4.990 1.854 -1.164 1.00 93.44 302 PRO A O 1
ATOM 2298 N N . GLU A 1 303 ? -3.146 2.352 -0.001 1.00 93.69 303 GLU A N 1
ATOM 2299 C CA . GLU A 1 303 ? -3.779 2.347 1.324 1.00 93.69 303 GLU A CA 1
ATOM 2300 C C . GLU A 1 303 ? -4.845 3.450 1.452 1.00 93.69 303 GLU A C 1
ATOM 2302 O O . GLU A 1 303 ? -5.966 3.204 1.888 1.00 93.69 303 GLU A O 1
ATOM 2307 N N . LYS A 1 304 ? -4.548 4.662 0.965 1.00 94.88 304 LYS A N 1
ATOM 2308 C CA . LYS A 1 304 ? -5.516 5.774 0.930 1.00 94.88 304 LYS A CA 1
ATOM 2309 C C . LYS A 1 304 ? -6.641 5.535 -0.065 1.00 94.88 304 LYS A C 1
ATOM 2311 O O . LYS A 1 304 ? -7.784 5.921 0.182 1.00 94.88 304 LYS A O 1
ATOM 2316 N N . ALA A 1 305 ? -6.294 4.943 -1.207 1.00 94.62 305 ALA A N 1
ATOM 2317 C CA . ALA A 1 305 ? -7.258 4.556 -2.222 1.00 94.62 305 ALA A CA 1
ATOM 2318 C C . ALA A 1 305 ? -8.238 3.526 -1.652 1.00 94.62 305 ALA A C 1
ATOM 2320 O O . ALA A 1 305 ? -9.434 3.674 -1.870 1.00 94.62 305 ALA A O 1
ATOM 2321 N N . LEU A 1 306 ? -7.758 2.575 -0.840 1.00 96.19 306 LEU A N 1
ATOM 2322 C CA . LEU A 1 306 ? -8.593 1.572 -0.182 1.00 96.19 306 LEU A CA 1
ATOM 2323 C C . LEU A 1 306 ? -9.593 2.231 0.759 1.00 96.19 306 LEU A C 1
ATOM 2325 O O . LEU A 1 306 ? -10.789 2.059 0.568 1.00 96.19 306 LEU A O 1
ATOM 2329 N N . LEU A 1 307 ? -9.123 3.071 1.684 1.00 95.69 307 LEU A N 1
ATOM 2330 C CA . LEU A 1 307 ? -10.004 3.814 2.592 1.00 95.69 307 LEU A CA 1
ATOM 2331 C C . LEU A 1 307 ? -10.994 4.735 1.857 1.00 95.69 307 LEU A C 1
ATOM 2333 O O . LEU A 1 307 ? -12.018 5.113 2.403 1.00 95.69 307 LEU A O 1
ATOM 2337 N N . SER A 1 308 ? -10.706 5.137 0.621 1.00 94.31 308 SER A N 1
ATOM 2338 C CA . SER A 1 308 ? -11.651 5.925 -0.183 1.00 94.31 308 SER A CA 1
ATOM 2339 C C . SER A 1 308 ? -12.611 5.050 -0.998 1.00 94.31 308 SER A C 1
ATOM 2341 O O . SER A 1 308 ? -13.620 5.550 -1.488 1.00 94.31 308 SER A O 1
ATOM 2343 N N . ALA A 1 309 ? -12.277 3.772 -1.183 1.00 95.06 309 ALA A N 1
ATOM 2344 C CA . ALA A 1 309 ? -13.009 2.823 -2.007 1.00 95.06 309 ALA A CA 1
ATOM 2345 C C . ALA A 1 309 ? -14.026 1.994 -1.219 1.00 95.06 309 ALA A C 1
ATOM 2347 O O . ALA A 1 309 ? -14.937 1.464 -1.845 1.00 95.06 309 ALA A O 1
ATOM 2348 N N . ILE A 1 310 ? -13.884 1.871 0.105 1.00 96.12 310 ILE A N 1
ATOM 2349 C CA . ILE A 1 310 ? -14.764 1.053 0.952 1.00 96.12 310 ILE A CA 1
ATOM 2350 C C . ILE A 1 310 ? -15.641 1.907 1.872 1.00 96.12 310 ILE A C 1
ATOM 2352 O O . ILE A 1 310 ? -15.273 3.019 2.253 1.00 96.12 310 ILE A O 1
ATOM 2356 N N . THR A 1 311 ? -16.805 1.376 2.233 1.00 95.44 311 THR A N 1
ATOM 2357 C CA . THR A 1 311 ? -17.706 1.968 3.226 1.00 95.44 311 THR A CA 1
ATOM 2358 C C . THR A 1 311 ? -17.319 1.487 4.618 1.00 95.44 311 THR A C 1
ATOM 2360 O O . THR A 1 311 ? -17.366 0.291 4.868 1.00 95.44 311 THR A O 1
ATOM 2363 N N . PHE A 1 312 ? -17.007 2.403 5.534 1.00 94.44 312 PHE A N 1
ATOM 2364 C CA . PHE A 1 312 ? -16.802 2.097 6.953 1.00 94.44 312 PHE A CA 1
ATOM 2365 C C . PHE A 1 312 ? -17.209 3.294 7.832 1.00 94.44 312 PHE A C 1
ATOM 2367 O O . PHE A 1 312 ? -17.258 4.432 7.341 1.00 94.44 312 PHE A O 1
ATOM 2374 N N . PRO A 1 313 ? -17.508 3.079 9.125 1.00 93.56 313 PRO A N 1
ATOM 2375 C CA . PRO A 1 313 ? -17.757 4.158 10.070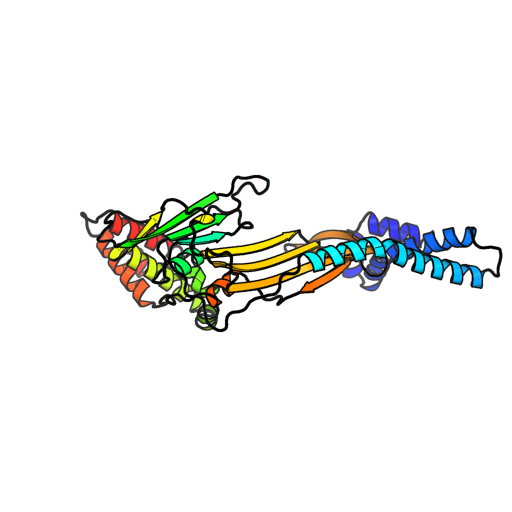 1.00 93.56 313 PRO A CA 1
ATOM 2376 C C . PRO A 1 313 ? -16.494 5.002 10.267 1.00 93.56 313 PRO A C 1
ATOM 2378 O O . PRO A 1 313 ? -15.458 4.521 10.714 1.00 93.56 313 PRO A O 1
ATOM 2381 N N . VAL A 1 314 ? -16.557 6.293 9.937 1.00 92.44 314 VAL A N 1
ATOM 2382 C CA . VAL A 1 314 ? -15.405 7.182 10.143 1.00 92.44 314 VAL A CA 1
ATOM 2383 C C . VAL A 1 314 ? -15.138 7.322 11.650 1.00 92.44 314 VAL A C 1
ATOM 2385 O O . VAL A 1 314 ? -16.047 7.757 12.366 1.00 92.44 314 VAL A O 1
ATOM 2388 N N . PRO A 1 315 ? -13.916 7.024 12.138 1.00 91.19 315 PRO A N 1
ATOM 2389 C CA . PRO A 1 315 ? -13.611 7.085 13.562 1.00 91.19 315 PRO A CA 1
ATOM 2390 C C . PRO A 1 315 ? -13.860 8.464 14.164 1.00 91.19 315 PRO A C 1
ATOM 2392 O O . PRO A 1 315 ? -13.603 9.506 13.545 1.00 91.19 315 PRO A O 1
ATOM 2395 N N . ARG A 1 316 ? -14.327 8.470 15.414 1.00 90.19 316 ARG A N 1
ATOM 2396 C CA . ARG A 1 316 ? -14.492 9.700 16.187 1.00 90.19 316 ARG A CA 1
ATOM 2397 C C . ARG A 1 316 ? -13.116 10.216 16.605 1.00 90.19 316 ARG A C 1
ATOM 2399 O O . ARG A 1 316 ? -12.280 9.468 17.090 1.00 90.19 316 ARG A O 1
ATOM 2406 N N . CYS A 1 317 ? -12.891 11.508 16.390 1.00 90.75 317 CYS A N 1
ATOM 2407 C CA . CYS A 1 317 ? -11.676 12.216 16.798 1.00 90.75 317 CYS A CA 1
ATOM 2408 C C . CYS A 1 317 ? -12.042 13.221 17.901 1.00 90.75 317 CYS A C 1
ATOM 2410 O O . CYS A 1 317 ? -11.870 14.427 17.714 1.00 90.75 317 CYS A O 1
ATOM 2412 N N . ASP A 1 318 ? -12.670 12.737 18.976 1.00 91.19 318 ASP A N 1
ATOM 2413 C CA . ASP A 1 318 ? -13.149 13.568 20.082 1.00 91.19 318 ASP A CA 1
ATOM 2414 C C . ASP A 1 318 ? -12.102 13.615 21.211 1.00 91.19 318 ASP A C 1
ATOM 2416 O O . ASP A 1 318 ? -11.707 12.564 21.726 1.00 91.19 318 ASP A O 1
ATOM 2420 N N . PRO A 1 319 ? -11.610 14.799 21.615 1.00 88.44 319 PRO A N 1
ATOM 2421 C CA . PRO A 1 319 ? -10.726 14.929 22.770 1.00 88.44 319 PRO A CA 1
ATOM 2422 C C . PRO A 1 319 ? -11.342 14.426 24.086 1.00 88.44 319 PRO A C 1
ATOM 2424 O O . PRO A 1 319 ? -10.596 14.071 24.999 1.00 88.44 319 PRO A O 1
ATOM 2427 N N . GLU A 1 320 ? -12.675 14.359 24.210 1.00 91.25 320 GLU A N 1
ATOM 2428 C CA . GLU A 1 320 ? -13.328 13.796 25.400 1.00 91.25 320 GLU A CA 1
ATOM 2429 C C . GLU A 1 320 ? -12.966 12.326 25.634 1.00 91.25 320 GLU A C 1
ATOM 2431 O O . GLU A 1 320 ? -12.848 11.911 26.789 1.00 91.25 320 GLU A O 1
ATOM 2436 N N . ASP A 1 321 ? -12.721 11.552 24.572 1.00 88.31 321 ASP A N 1
ATOM 2437 C CA . ASP A 1 321 ? -12.349 10.139 24.689 1.00 88.31 321 ASP A CA 1
ATOM 2438 C C . ASP A 1 321 ? -11.003 9.972 25.415 1.00 88.31 321 ASP A C 1
ATOM 2440 O O . ASP A 1 321 ? -10.821 9.020 26.172 1.00 88.31 321 ASP A O 1
ATOM 2444 N N . LEU A 1 322 ? -10.084 10.939 25.285 1.00 87.69 322 LEU A N 1
ATOM 2445 C CA . LEU A 1 322 ? -8.823 10.944 26.038 1.00 87.69 322 LEU A CA 1
ATOM 2446 C C . LEU A 1 322 ? -9.050 11.182 27.530 1.00 87.69 322 LEU A C 1
ATOM 2448 O O . LEU A 1 322 ? -8.396 10.559 28.366 1.00 87.69 322 LEU A O 1
ATOM 2452 N N . THR A 1 323 ? -9.971 12.084 27.869 1.00 89.00 323 THR A N 1
ATOM 2453 C CA . THR A 1 323 ? -10.327 12.371 29.263 1.00 89.00 323 THR A CA 1
ATOM 2454 C C . THR A 1 323 ? -11.020 11.170 29.897 1.00 89.00 323 THR A C 1
ATOM 2456 O O . THR A 1 323 ? -10.615 10.742 30.974 1.00 89.00 323 THR A O 1
ATOM 2459 N N . ARG A 1 324 ? -11.981 10.555 29.198 1.00 89.69 324 ARG A N 1
ATOM 2460 C CA . ARG A 1 324 ? -12.667 9.341 29.667 1.00 89.69 324 ARG A CA 1
ATOM 2461 C C . ARG A 1 324 ? -11.709 8.169 29.830 1.00 89.69 324 ARG A C 1
ATOM 2463 O O . ARG A 1 324 ? -11.806 7.443 30.815 1.00 89.69 324 ARG A O 1
ATOM 2470 N N . LEU A 1 325 ? -10.773 7.994 28.894 1.00 88.50 325 LEU A N 1
ATOM 2471 C CA . LEU A 1 325 ? -9.735 6.976 29.016 1.00 88.50 325 LEU A CA 1
ATOM 2472 C C . LEU A 1 325 ? -8.894 7.215 30.275 1.00 88.50 325 LEU A C 1
ATOM 2474 O O . LEU A 1 325 ? -8.727 6.283 31.053 1.00 88.50 325 LEU A O 1
ATOM 2478 N N . ARG A 1 326 ? -8.438 8.451 30.526 1.00 86.44 326 ARG A N 1
ATOM 2479 C CA . ARG A 1 326 ? -7.692 8.798 31.750 1.00 86.44 326 ARG A CA 1
ATOM 2480 C C . ARG A 1 326 ? -8.472 8.435 33.017 1.00 86.44 326 ARG A C 1
ATOM 2482 O O . ARG A 1 326 ? -7.937 7.748 33.879 1.00 86.44 326 ARG A O 1
ATOM 2489 N N . GLU A 1 327 ? -9.730 8.854 33.112 1.00 88.19 327 GLU A N 1
ATOM 2490 C CA . GLU A 1 327 ? -10.582 8.577 34.277 1.00 88.19 327 GLU A CA 1
ATOM 2491 C C . GLU A 1 327 ? -10.766 7.067 34.508 1.00 88.19 327 GLU A C 1
ATOM 2493 O O . GLU A 1 327 ? -10.704 6.591 35.642 1.00 88.19 327 GLU A O 1
ATOM 2498 N N . GLN A 1 328 ? -10.948 6.287 33.438 1.00 87.44 328 GLN A N 1
ATOM 2499 C CA . GLN A 1 328 ? -11.078 4.828 33.522 1.00 87.44 328 GLN A CA 1
ATOM 2500 C C . GLN A 1 328 ? -9.785 4.154 34.000 1.00 87.44 328 GLN A C 1
ATOM 2502 O O . GLN A 1 328 ? -9.852 3.194 34.769 1.00 87.44 328 GLN A O 1
ATOM 2507 N N . VAL A 1 329 ? -8.621 4.654 33.570 1.00 86.62 329 VAL A N 1
ATOM 2508 C CA . VAL A 1 329 ? -7.301 4.173 34.013 1.00 86.62 329 VAL A CA 1
ATOM 2509 C C . VAL A 1 329 ? -7.095 4.456 35.489 1.00 86.62 329 VAL A C 1
ATOM 2511 O O . VAL A 1 329 ? -6.746 3.545 36.232 1.00 86.62 329 VAL A O 1
ATOM 2514 N N . GLU A 1 330 ? -7.355 5.687 35.924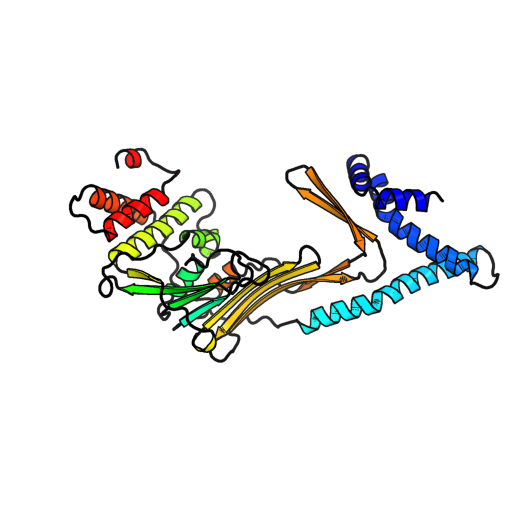 1.00 86.00 330 GLU A N 1
ATOM 2515 C CA . GLU A 1 330 ? -7.241 6.085 37.326 1.00 86.00 330 GLU A CA 1
ATOM 2516 C C . GLU A 1 330 ? -8.116 5.199 38.219 1.00 86.00 330 GLU A C 1
ATOM 2518 O O . GLU A 1 330 ? -7.658 4.649 39.219 1.00 86.00 330 GLU A O 1
ATOM 2523 N N . GLN A 1 331 ? -9.371 4.983 37.817 1.00 87.06 331 GLN A N 1
ATOM 2524 C CA . GLN A 1 331 ? -10.281 4.092 38.533 1.00 87.06 331 GLN A CA 1
ATOM 2525 C C . GLN A 1 331 ? -9.801 2.638 38.542 1.00 87.06 331 GLN A C 1
ATOM 2527 O O . GLN A 1 331 ? -10.013 1.945 39.532 1.00 87.06 331 GLN A O 1
ATOM 2532 N N . ALA A 1 332 ? -9.197 2.154 37.455 1.00 86.25 332 ALA A N 1
ATOM 2533 C CA . ALA A 1 332 ? -8.675 0.793 37.379 1.00 86.25 332 ALA A CA 1
ATOM 2534 C C . ALA A 1 332 ? -7.428 0.596 38.253 1.00 86.25 332 ALA A C 1
ATOM 2536 O O . ALA A 1 332 ? -7.287 -0.453 38.869 1.00 86.25 332 ALA A O 1
ATOM 2537 N N . LEU A 1 333 ? -6.542 1.592 38.329 1.00 84.69 333 LEU A N 1
ATOM 2538 C CA . LEU A 1 333 ? -5.332 1.537 39.155 1.00 84.69 333 LEU A CA 1
ATOM 2539 C C . LEU A 1 333 ? -5.641 1.680 40.652 1.00 84.69 333 LEU A C 1
ATOM 2541 O O . LEU A 1 333 ? -4.990 1.041 41.475 1.00 84.69 333 LEU A O 1
ATOM 2545 N N . ASN A 1 334 ? -6.659 2.471 41.002 1.00 87.25 334 ASN A N 1
ATOM 2546 C CA . ASN A 1 334 ? -7.103 2.664 42.385 1.00 87.25 334 ASN A CA 1
ATOM 2547 C C . ASN A 1 334 ? -7.995 1.524 42.919 1.00 87.25 334 ASN A C 1
ATOM 2549 O O . ASN A 1 334 ? -8.270 1.472 44.119 1.00 87.25 334 ASN A O 1
ATOM 2553 N N . ASP A 1 335 ? -8.462 0.618 42.056 1.00 86.88 335 ASP A N 1
ATOM 2554 C CA . ASP A 1 335 ? -9.316 -0.513 42.426 1.00 86.88 335 ASP A CA 1
ATOM 2555 C C . ASP A 1 335 ? -8.468 -1.775 42.688 1.00 86.88 335 ASP A C 1
ATOM 2557 O O . ASP A 1 335 ? -7.964 -2.393 41.746 1.00 86.88 335 ASP A O 1
ATOM 2561 N N . PRO A 1 336 ? -8.335 -2.232 43.950 1.00 83.19 336 PRO A N 1
ATOM 2562 C CA . PRO A 1 336 ? -7.536 -3.414 44.285 1.00 83.19 336 PRO A CA 1
ATOM 2563 C C . PRO A 1 336 ? -8.129 -4.721 43.733 1.00 83.19 336 PRO A C 1
ATOM 2565 O O . PRO A 1 336 ? -7.482 -5.765 43.790 1.00 83.19 336 PRO A O 1
ATOM 2568 N N . THR A 1 337 ? -9.360 -4.678 43.220 1.00 87.25 337 THR A N 1
ATOM 2569 C CA . THR A 1 337 ? -10.070 -5.805 42.608 1.00 87.25 337 THR A CA 1
ATOM 2570 C C . THR A 1 337 ? -10.234 -5.652 41.096 1.00 87.25 337 THR A C 1
ATOM 2572 O O . THR A 1 337 ? -11.017 -6.382 40.482 1.00 87.25 337 THR A O 1
ATOM 2575 N N . ALA A 1 338 ? -9.486 -4.733 40.473 1.00 83.56 338 ALA A N 1
ATOM 2576 C CA . ALA A 1 338 ? -9.554 -4.495 39.041 1.00 83.56 338 ALA A CA 1
ATOM 2577 C C . ALA A 1 338 ? -9.318 -5.779 38.230 1.00 83.56 338 ALA A C 1
ATOM 2579 O O . ALA A 1 338 ? -8.326 -6.493 38.381 1.00 83.56 338 ALA A O 1
ATOM 2580 N N . THR A 1 339 ? -10.248 -6.060 37.319 1.00 82.62 339 THR A N 1
ATOM 2581 C CA . THR A 1 339 ? -10.142 -7.179 36.376 1.00 82.62 339 THR A CA 1
ATOM 2582 C C . THR A 1 339 ? -8.956 -6.992 35.427 1.00 82.62 339 THR A C 1
ATOM 2584 O O . THR A 1 339 ? -8.634 -5.857 35.075 1.00 82.62 339 THR A O 1
ATOM 2587 N N . ALA A 1 340 ? -8.394 -8.089 34.908 1.00 80.31 340 ALA A N 1
ATOM 2588 C CA . ALA A 1 340 ? -7.298 -8.052 33.931 1.00 80.31 340 ALA A CA 1
ATOM 2589 C C . ALA A 1 340 ? -7.577 -7.121 32.731 1.00 80.31 340 ALA A C 1
ATOM 2591 O O . ALA A 1 340 ? -6.710 -6.345 32.351 1.00 80.31 340 ALA A O 1
ATOM 2592 N N . VAL A 1 341 ? -8.816 -7.102 32.220 1.00 81.19 341 VAL A N 1
ATOM 2593 C CA . VAL A 1 341 ? -9.250 -6.216 31.120 1.00 81.19 341 VAL A CA 1
ATOM 2594 C C . VAL A 1 341 ? -9.056 -4.729 31.455 1.00 81.19 341 VAL A C 1
ATOM 2596 O O . VAL A 1 341 ? -8.591 -3.952 30.624 1.00 81.19 341 VAL A O 1
ATOM 2599 N N . ARG A 1 342 ? -9.390 -4.325 32.687 1.00 80.38 342 ARG A N 1
ATOM 2600 C CA . ARG A 1 342 ? -9.244 -2.935 33.157 1.00 80.38 342 ARG A CA 1
ATOM 2601 C C . ARG A 1 342 ? -7.776 -2.570 33.396 1.00 80.38 342 ARG A C 1
ATOM 2603 O O . ARG A 1 342 ? -7.393 -1.429 33.165 1.00 80.38 342 ARG A O 1
ATOM 2610 N N . LEU A 1 343 ? -6.947 -3.529 33.807 1.00 80.94 343 LEU A N 1
ATOM 2611 C CA . LEU A 1 343 ? -5.503 -3.320 33.954 1.00 80.94 343 LEU A CA 1
ATOM 2612 C C . LEU A 1 343 ? -4.790 -3.216 32.595 1.00 80.94 343 LEU A C 1
ATOM 2614 O O . LEU A 1 343 ? -3.866 -2.417 32.443 1.00 80.94 343 LEU A O 1
ATOM 2618 N N . ASP A 1 344 ? -5.248 -3.950 31.580 1.00 75.69 344 ASP A N 1
ATOM 2619 C CA . ASP A 1 344 ? -4.724 -3.826 30.215 1.00 75.69 344 ASP A CA 1
ATOM 2620 C C . ASP A 1 344 ? -5.032 -2.452 29.594 1.00 75.69 344 ASP A C 1
ATOM 2622 O O . ASP A 1 344 ? -4.208 -1.905 28.855 1.00 75.69 344 ASP A O 1
ATOM 2626 N N . LEU A 1 345 ? -6.162 -1.835 29.961 1.00 74.44 345 LEU A N 1
ATOM 2627 C CA . LEU A 1 345 ? -6.497 -0.454 29.596 1.00 74.44 345 LEU A CA 1
ATOM 2628 C C . LEU A 1 345 ? -5.435 0.533 30.115 1.00 74.44 345 LEU A C 1
ATOM 2630 O O . LEU A 1 345 ? -4.958 1.377 29.353 1.00 74.44 345 LEU A O 1
ATOM 2634 N N . ALA A 1 346 ? -4.993 0.377 31.368 1.00 75.62 346 ALA A N 1
ATOM 2635 C CA . ALA A 1 346 ? -3.914 1.181 31.950 1.00 75.62 346 ALA A CA 1
ATOM 2636 C C . ALA A 1 346 ? -2.594 1.019 31.184 1.00 75.62 346 ALA A C 1
ATOM 2638 O O . ALA A 1 346 ? -1.921 2.003 30.873 1.00 75.62 346 ALA A O 1
ATOM 2639 N N . ARG A 1 347 ? -2.249 -0.212 30.791 1.00 75.12 347 ARG A N 1
ATOM 2640 C CA . ARG A 1 347 ? -1.061 -0.478 29.969 1.00 75.12 347 ARG A CA 1
ATOM 2641 C C . ARG A 1 347 ? -1.134 0.211 28.603 1.00 75.12 347 ARG A C 1
ATOM 2643 O O . ARG A 1 347 ? -0.134 0.770 28.149 1.00 75.12 347 ARG A O 1
ATOM 2650 N N . CYS A 1 348 ? -2.295 0.190 27.952 1.00 68.19 348 CYS A N 1
ATOM 2651 C CA . CYS A 1 348 ? -2.508 0.882 26.683 1.00 68.19 348 CYS A CA 1
ATOM 2652 C C . CYS A 1 348 ? -2.432 2.400 26.835 1.00 68.19 348 CYS A C 1
ATOM 2654 O O . CYS A 1 348 ? -1.726 3.042 26.063 1.00 68.19 348 CYS A O 1
ATOM 2656 N N . PHE A 1 349 ? -3.062 2.972 27.861 1.00 69.31 349 PHE A N 1
ATOM 2657 C CA . PHE A 1 349 ? -2.952 4.399 28.161 1.00 69.31 349 PHE A CA 1
ATOM 2658 C C . PHE A 1 349 ? -1.494 4.834 28.342 1.00 69.31 349 PHE A C 1
ATOM 2660 O O . PHE A 1 349 ? -1.040 5.761 27.676 1.00 69.31 349 PHE A O 1
ATOM 2667 N N . LEU A 1 350 ? -0.715 4.110 29.149 1.00 70.31 350 LEU A N 1
ATOM 2668 C CA . LEU A 1 350 ? 0.705 4.416 29.343 1.00 70.31 350 LEU A CA 1
ATOM 2669 C C . LEU A 1 350 ? 1.496 4.366 28.024 1.00 70.31 350 LEU A C 1
ATOM 2671 O O . LEU A 1 350 ? 2.388 5.186 27.813 1.00 70.31 350 LEU A O 1
ATOM 2675 N N . ARG A 1 351 ? 1.140 3.463 27.098 1.00 69.69 351 ARG A N 1
ATOM 2676 C CA . ARG A 1 351 ? 1.739 3.403 25.754 1.00 69.69 351 ARG A CA 1
ATOM 2677 C C . ARG A 1 351 ? 1.393 4.630 24.896 1.00 69.69 351 ARG A C 1
ATOM 2679 O O . ARG A 1 351 ? 2.264 5.109 24.173 1.00 69.69 351 ARG A O 1
ATOM 2686 N N . LEU A 1 352 ? 0.166 5.145 24.984 1.00 66.62 352 LEU A N 1
ATOM 2687 C CA . LEU A 1 352 ? -0.317 6.301 24.210 1.00 66.62 352 LEU A CA 1
ATOM 2688 C C . LEU A 1 352 ? 0.329 7.631 24.633 1.00 66.62 352 LEU A C 1
ATOM 2690 O O . LEU A 1 352 ? 0.492 8.539 23.813 1.00 66.62 352 LEU A O 1
ATOM 2694 N N . PHE A 1 353 ? 0.709 7.754 25.907 1.00 64.06 353 PHE A N 1
ATOM 2695 C CA . PHE A 1 353 ? 1.122 9.025 26.514 1.00 64.06 353 PHE A CA 1
ATOM 2696 C C . PHE A 1 353 ? 2.634 9.202 26.729 1.00 64.06 353 PHE A C 1
ATOM 2698 O O . PHE A 1 353 ? 3.033 10.160 27.388 1.00 64.06 353 PHE A O 1
ATOM 2705 N N . TYR A 1 354 ? 3.497 8.389 26.104 1.00 54.44 354 TYR A N 1
ATOM 2706 C CA . TYR A 1 354 ? 4.956 8.419 26.336 1.00 54.44 354 TYR A CA 1
ATOM 2707 C C . TYR A 1 354 ? 5.667 9.788 26.157 1.00 54.44 354 TYR A C 1
ATOM 2709 O O . TYR A 1 354 ? 6.807 9.909 26.596 1.00 54.44 354 TYR A O 1
ATOM 2717 N N . PHE A 1 355 ? 5.047 10.825 25.563 1.00 41.69 355 PHE A N 1
ATOM 2718 C CA . PHE A 1 355 ? 5.674 12.153 25.380 1.00 41.69 355 PHE A CA 1
ATOM 2719 C C . PHE A 1 355 ? 4.762 13.390 25.519 1.00 41.69 355 PHE A C 1
ATOM 2721 O O . PHE A 1 355 ? 5.217 14.498 25.239 1.00 41.69 355 PHE A O 1
ATOM 2728 N N . ASN A 1 356 ? 3.501 13.257 25.945 1.00 43.41 356 ASN A N 1
ATOM 2729 C CA . ASN A 1 356 ? 2.606 14.416 26.123 1.00 43.41 356 ASN A CA 1
ATOM 2730 C C . ASN A 1 356 ? 1.899 14.369 27.481 1.00 43.41 356 ASN A C 1
ATOM 2732 O O . ASN A 1 356 ? 0.679 14.499 27.566 1.00 43.41 356 ASN A O 1
ATOM 2736 N N . THR A 1 357 ? 2.681 14.127 28.534 1.00 45.34 357 THR A N 1
ATOM 2737 C CA . THR A 1 357 ? 2.211 14.150 29.918 1.00 45.34 357 THR A CA 1
ATOM 2738 C C . THR A 1 357 ? 1.857 15.584 30.302 1.00 45.34 357 THR A C 1
ATOM 2740 O O . THR A 1 357 ? 2.712 16.475 30.313 1.00 45.34 357 THR A O 1
ATOM 2743 N N . LYS A 1 358 ? 0.588 15.829 30.615 1.00 51.25 358 LYS A N 1
ATOM 2744 C CA . LYS A 1 358 ? 0.169 17.018 31.360 1.00 51.25 358 LYS A CA 1
ATOM 2745 C C . LYS A 1 358 ? 0.586 16.836 32.827 1.00 51.25 358 LYS A C 1
ATOM 2747 O O . LYS A 1 358 ? 0.765 15.703 33.260 1.00 51.25 358 LYS A O 1
ATOM 2752 N N . PRO A 1 359 ? 0.697 17.912 33.627 1.00 44.78 359 PRO A N 1
ATOM 2753 C CA . PRO A 1 359 ? 1.051 17.797 35.046 1.00 44.78 359 PRO A CA 1
ATOM 2754 C C . PRO A 1 359 ? 0.179 16.800 35.825 1.00 44.78 359 PRO A C 1
ATOM 2756 O O . PRO A 1 359 ? 0.676 16.114 36.701 1.00 44.78 359 PRO A O 1
ATOM 2759 N N . GLN A 1 360 ? -1.094 16.680 35.440 1.00 52.56 360 GLN A N 1
ATOM 2760 C CA . GLN A 1 360 ? -2.075 15.754 36.016 1.00 52.56 360 GLN A CA 1
ATOM 2761 C C . GLN A 1 360 ? -1.782 14.272 35.716 1.00 52.56 360 GLN A C 1
ATOM 2763 O O . GLN A 1 360 ? -2.298 13.407 36.407 1.00 52.56 360 GLN A O 1
ATOM 2768 N N . ASP A 1 361 ? -0.967 13.968 34.701 1.00 47.25 361 ASP A N 1
ATOM 2769 C CA . ASP A 1 361 ? -0.595 12.594 34.341 1.00 47.25 361 ASP A CA 1
ATOM 2770 C C . ASP A 1 361 ? 0.594 12.075 35.184 1.00 47.25 361 ASP A C 1
ATOM 2772 O O . ASP A 1 361 ? 0.967 10.915 35.052 1.00 47.25 361 ASP A O 1
ATOM 2776 N N . HIS A 1 362 ? 1.211 12.919 36.026 1.00 50.97 362 HIS A N 1
ATOM 2777 C CA . HIS A 1 362 ? 2.287 12.526 36.952 1.00 50.97 362 HIS A CA 1
ATOM 2778 C C . HIS A 1 362 ? 1.786 12.053 38.322 1.00 50.97 362 HIS A C 1
ATOM 2780 O O . HIS A 1 362 ? 2.567 11.470 39.072 1.00 50.97 362 HIS A O 1
ATOM 2786 N N . ASP A 1 363 ? 0.522 12.335 38.644 1.00 51.28 363 ASP A N 1
ATOM 2787 C CA . ASP A 1 363 ? -0.111 11.965 39.915 1.00 51.28 363 ASP A CA 1
ATOM 2788 C C . ASP A 1 363 ? -0.816 10.588 39.844 1.00 51.28 363 ASP A C 1
ATOM 2790 O O . ASP A 1 363 ? -1.295 10.098 40.869 1.00 51.28 363 ASP A O 1
ATOM 2794 N N . LEU A 1 364 ? -0.869 9.982 38.645 1.00 48.50 364 LEU A N 1
ATOM 2795 C CA . LEU A 1 364 ? -1.288 8.599 38.361 1.00 48.50 364 LEU A CA 1
ATOM 2796 C C . LEU A 1 364 ? -0.113 7.633 38.543 1.00 48.50 364 LEU A C 1
ATOM 2798 O O . LEU A 1 364 ? -0.350 6.518 39.062 1.00 48.50 364 LEU A O 1
#

Solvent-accessible surface area (backbone atoms only — not comparable to full-atom values): 19260 Å² total; per-residue (Å²): 111,69,54,54,53,47,18,50,49,27,72,76,38,36,60,55,32,53,51,23,44,72,76,40,59,64,59,14,51,52,36,50,45,24,47,37,54,35,53,48,50,53,44,16,57,56,45,41,74,73,51,78,97,53,60,78,66,62,42,50,54,50,19,40,54,48,33,52,50,48,36,27,58,70,35,45,62,61,23,50,51,46,47,49,60,51,58,72,71,61,72,85,67,36,81,59,96,61,58,42,76,59,43,43,33,34,32,42,37,29,66,67,40,42,56,79,61,63,54,27,35,65,46,47,48,53,47,57,10,90,54,29,57,33,34,20,32,33,15,26,22,79,46,86,78,87,41,70,70,40,69,38,13,37,30,79,41,48,24,85,83,43,77,64,69,48,60,80,66,48,62,48,23,52,41,40,69,46,31,63,73,44,30,69,71,39,54,73,87,50,30,64,56,34,22,50,8,30,41,29,42,50,52,51,42,40,61,65,59,27,19,36,38,82,48,83,58,67,50,80,93,72,19,43,26,44,36,40,41,44,62,49,64,63,76,86,46,31,37,39,35,26,30,38,34,25,42,63,89,67,50,74,60,33,28,49,51,24,40,36,39,52,28,54,25,81,48,73,38,49,37,76,48,77,39,79,48,97,94,40,78,72,44,51,48,76,43,76,28,62,38,78,47,73,47,64,54,88,79,67,45,45,70,39,51,45,62,65,42,43,48,50,75,79,79,61,61,42,70,64,35,44,53,53,45,50,55,53,28,54,54,27,74,73,34,96,78,51,50,70,44,44,51,51,48,36,56,50,51,59,66,75,44,79,85,71,70,52,83,76,63,73,80,112

Radius of gyration: 29.56 Å; Cα contacts (8 Å, |Δi|>4): 641; chains: 1; bounding box: 64×44×96 Å

Mean predicted aligned error: 9.14 Å

Foldseek 3Di:
DVLVVLQVCCAVCVVVLVVCCVVDVVRNVCSQFSVFVVQLVVQLVVVLVVDPDDDPVVSSVVSSVVSQVVQLVVQVVQQVVQVCVVVVPDDDWAADPDFAQDAEEEEEEEAPDADADFCELLLVQNQQRPRYAKYKYWYNHNPNPDDDIHIWMKGKAWCVVPVDQADAGDQNLCCCCQAVVSVVVQDDPRSLLLSLLLSLLRLVCCLPTIHMHIDDHDDLLRGQKYWYFDFDDPDPAKTKTWIWIAGNVRDTNGIAIKMKGWGQDSGWDKGKDWDDDPNDTPDIHIDTHTDMDIDGDPPDDNSNVNSVRHDGPDGDSDSVSLVVLVVLLVVQVPDPPRDPSSPVSVVSNCVSPVDPDDPVNVVD